Protein AF-A0A101CN09-F1 (afdb_monomer_lite)

Radius of gyration: 20.61 Å; chains: 1; bounding box: 50×26×58 Å

Sequence (185 aa):
MNIDDIFEFGQYKSLSLKDVYQGTLNINRELLRNFLINCLGDKNVPKPHIFDFLEIQIGFEEINIDPNIFNEEKLESMQNTILIGNVAGDLQNYFNYFFSPNWRGITQSFERFNRSNLSTVIGGDPEYLIWCSKEIQEFTLNSQTKDELEKLQVHRLKGISVEQREGYQNSYVYKPIIRTEYFQF

Secondary structure (DSSP, 8-state):
--TTPBP-SGGGTTSBHHHHHH--SS--HHHHHHHHHHHHH-SSSPPPGGGGGEEEEE-SSEEEEEEPBS-TTS-S-TTTB------HHHHHHHHHHTT-TTSTT----HHHHHHTTT---SS--HHHHHHHHHH-TT----HHHHHHHHTSPEEEEEEEEEEEPTT-SSEEEEEEEEEEE----

Structure (mmCIF, N/CA/C/O backbone):
data_AF-A0A101CN09-F1
#
_entry.id   AF-A0A101CN09-F1
#
loop_
_atom_site.group_PDB
_atom_site.id
_atom_site.type_symbol
_atom_site.label_atom_id
_atom_site.label_alt_id
_atom_site.label_comp_id
_atom_site.label_asym_id
_atom_site.label_entity_id
_atom_site.label_seq_id
_atom_site.pdbx_PDB_ins_code
_atom_site.Cartn_x
_atom_site.Cartn_y
_atom_site.Cartn_z
_atom_site.occupancy
_atom_site.B_iso_or_equiv
_atom_site.auth_seq_id
_atom_site.auth_comp_id
_atom_site.auth_asym_id
_atom_site.auth_atom_id
_atom_site.pdbx_PDB_model_num
ATOM 1 N N . MET A 1 1 ? -14.991 -2.506 25.196 1.00 89.25 1 MET A N 1
ATOM 2 C CA . MET A 1 1 ? -13.552 -2.458 24.903 1.00 89.25 1 MET A CA 1
ATOM 3 C C . MET A 1 1 ? -13.027 -1.063 25.139 1.00 89.25 1 MET A C 1
ATOM 5 O O . MET A 1 1 ? -13.712 -0.105 24.793 1.00 89.25 1 MET A O 1
ATOM 9 N N . ASN A 1 2 ? -11.844 -0.992 25.735 1.00 92.56 2 ASN A N 1
ATOM 10 C CA . ASN A 1 2 ? -11.001 0.186 25.850 1.00 92.56 2 ASN A CA 1
ATOM 11 C C . ASN A 1 2 ? -10.057 0.284 24.643 1.00 92.56 2 ASN A C 1
ATOM 13 O O . ASN A 1 2 ? -9.905 -0.665 23.875 1.00 92.56 2 ASN A O 1
ATOM 17 N N . ILE A 1 3 ? -9.408 1.436 24.491 1.00 92.75 3 ILE A N 1
ATOM 18 C CA . ILE A 1 3 ? -8.548 1.755 23.346 1.00 92.75 3 ILE A CA 1
ATOM 19 C C . ILE A 1 3 ? -7.356 0.797 23.166 1.00 92.75 3 ILE A C 1
ATOM 21 O O . ILE A 1 3 ? -7.00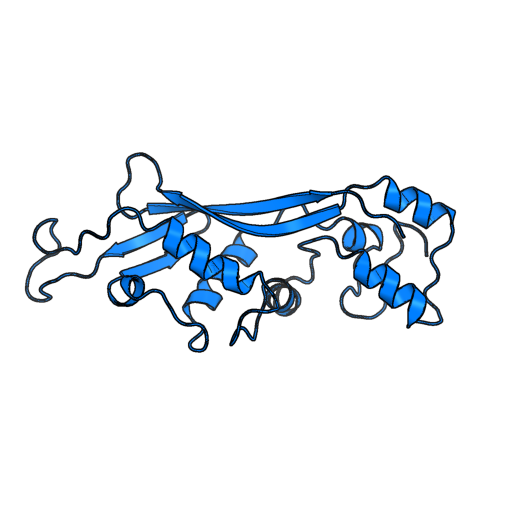0 0.474 22.034 1.00 92.75 3 ILE A O 1
ATOM 25 N N . ASP A 1 4 ? -6.783 0.300 24.263 1.00 94.75 4 ASP A N 1
ATOM 26 C CA . ASP A 1 4 ? -5.629 -0.609 24.245 1.00 94.75 4 ASP A CA 1
ATOM 27 C C . ASP A 1 4 ? -6.032 -2.096 24.312 1.00 94.75 4 ASP A C 1
ATOM 29 O O . ASP A 1 4 ? -5.165 -2.972 24.315 1.00 94.75 4 ASP A O 1
ATOM 33 N N . ASP A 1 5 ? -7.335 -2.405 24.356 1.00 94.62 5 ASP A N 1
ATOM 34 C CA . ASP A 1 5 ? -7.803 -3.792 24.389 1.00 94.62 5 ASP A CA 1
ATOM 35 C C . ASP A 1 5 ? -7.446 -4.508 23.078 1.00 94.62 5 ASP A C 1
ATOM 37 O O . ASP A 1 5 ? -7.557 -3.949 21.983 1.00 94.62 5 ASP A O 1
ATOM 41 N N . ILE A 1 6 ? -7.051 -5.775 23.195 1.00 93.44 6 ILE A N 1
ATOM 42 C CA . ILE A 1 6 ? -6.625 -6.613 22.072 1.00 93.44 6 ILE A CA 1
ATOM 43 C C . ILE A 1 6 ? -7.816 -7.394 21.513 1.00 93.44 6 ILE A C 1
ATOM 45 O O . ILE A 1 6 ? -8.602 -7.980 22.255 1.00 93.44 6 ILE A O 1
ATOM 49 N N . PHE A 1 7 ? -7.927 -7.451 20.188 1.00 90.44 7 PHE A N 1
ATOM 50 C CA . PHE A 1 7 ? -8.899 -8.303 19.512 1.00 90.44 7 PHE A CA 1
ATOM 51 C C . PHE A 1 7 ? -8.573 -9.788 19.696 1.00 90.44 7 PHE A C 1
ATOM 53 O O . PHE A 1 7 ? -7.501 -10.259 19.319 1.00 90.44 7 PHE A O 1
ATOM 60 N N . GLU A 1 8 ? -9.542 -10.565 20.175 1.00 91.00 8 GLU A N 1
ATOM 61 C CA . GLU A 1 8 ? -9.417 -12.027 20.291 1.00 91.00 8 GLU A CA 1
ATOM 62 C C . GLU A 1 8 ? -10.005 -12.783 19.085 1.00 91.00 8 GLU A C 1
ATOM 64 O O . GLU A 1 8 ? -9.828 -13.999 18.946 1.00 91.00 8 GLU A O 1
ATOM 69 N N . PHE A 1 9 ? -10.661 -12.061 18.173 1.00 88.75 9 PHE A N 1
ATOM 70 C CA . PHE A 1 9 ? -11.423 -12.609 17.053 1.00 88.75 9 PHE A CA 1
ATOM 71 C C . PHE A 1 9 ? -11.182 -11.851 15.741 1.00 88.75 9 PHE A C 1
ATOM 73 O O . PHE A 1 9 ? -10.588 -10.772 15.700 1.00 88.75 9 PHE A O 1
ATOM 80 N N . GLY A 1 10 ? -11.715 -12.418 14.656 1.00 86.12 10 GLY A N 1
ATOM 81 C CA . GLY A 1 10 ? -11.780 -11.769 13.352 1.00 86.12 10 GLY A CA 1
ATOM 82 C C . GLY A 1 10 ? -10.420 -11.562 12.687 1.00 86.12 10 GLY A C 1
ATOM 83 O O . GLY A 1 10 ? -9.425 -12.204 13.021 1.00 86.12 10 GLY A O 1
ATOM 84 N N . GLN A 1 11 ? -10.395 -10.674 11.693 1.00 81.62 11 GLN A N 1
ATOM 85 C CA . GLN A 1 11 ? -9.227 -10.470 10.827 1.00 81.62 11 GLN A CA 1
ATOM 86 C C . GLN A 1 11 ? -8.070 -9.717 11.497 1.00 81.62 11 GLN A C 1
ATOM 88 O O . GLN A 1 11 ? -6.961 -9.737 10.971 1.00 81.62 11 GLN A O 1
ATOM 93 N N . TYR A 1 12 ? -8.326 -9.072 12.636 1.00 87.62 12 TYR A N 1
ATOM 94 C CA . TYR A 1 12 ? -7.343 -8.293 13.389 1.00 87.62 12 TYR A CA 1
ATOM 95 C C . TYR A 1 12 ? -6.998 -8.917 14.743 1.00 87.62 12 TYR A C 1
ATOM 97 O O . TYR A 1 12 ? -6.589 -8.219 15.666 1.00 87.62 12 TYR A O 1
ATOM 105 N N . LYS A 1 13 ? -7.160 -10.238 14.879 1.00 87.38 13 LYS A N 1
ATOM 106 C CA . LYS A 1 13 ? -6.785 -10.957 16.097 1.00 87.38 13 LYS A CA 1
ATOM 107 C C . LYS A 1 13 ? -5.342 -10.629 16.511 1.00 87.38 13 LYS A C 1
ATOM 109 O O . LYS A 1 13 ? -4.447 -10.608 15.668 1.00 87.38 13 LYS A O 1
ATOM 114 N N . SER A 1 14 ? -5.136 -10.429 17.811 1.00 89.12 14 SER A N 1
ATOM 115 C CA . SER A 1 14 ? -3.868 -10.048 18.449 1.00 89.12 14 SER A CA 1
ATOM 116 C C . SER A 1 14 ? -3.408 -8.604 18.214 1.00 89.12 14 SER A C 1
ATOM 118 O O . SER A 1 14 ? -2.298 -8.260 18.613 1.00 89.12 14 SER A O 1
ATOM 120 N N . LEU A 1 15 ? -4.239 -7.752 17.610 1.00 89.75 15 LEU A N 1
ATOM 121 C CA . LEU A 1 15 ? -3.975 -6.319 17.466 1.00 89.75 15 LEU A CA 1
ATOM 122 C C . LEU A 1 15 ? -4.824 -5.520 18.450 1.00 89.75 15 LEU A C 1
ATOM 124 O O . LEU A 1 15 ? -5.944 -5.926 18.773 1.00 89.75 15 LEU A O 1
ATOM 128 N N . SER A 1 16 ? -4.300 -4.388 18.921 1.00 93.12 16 SER A N 1
ATOM 129 C CA . SER A 1 16 ? -5.080 -3.494 19.773 1.00 93.12 16 SER A CA 1
ATOM 130 C C . SER A 1 16 ? -6.145 -2.760 18.962 1.00 93.12 16 SER A C 1
ATOM 132 O O . SER A 1 16 ? -6.013 -2.544 17.753 1.00 93.12 16 SER A O 1
ATOM 134 N N . LEU A 1 17 ? -7.203 -2.333 19.641 1.00 93.44 17 LEU A N 1
ATOM 135 C CA . LEU A 1 17 ? -8.242 -1.505 19.051 1.00 93.44 17 LEU A CA 1
ATOM 136 C C . LEU A 1 17 ? -7.676 -0.217 18.439 1.00 93.44 17 LEU A C 1
ATOM 138 O O . LEU A 1 17 ? -8.075 0.177 17.341 1.00 93.44 17 LEU A O 1
ATOM 142 N N . LYS A 1 18 ? -6.699 0.391 19.112 1.00 94.75 18 LYS A N 1
ATOM 143 C CA . LYS A 1 18 ? -5.953 1.545 18.620 1.00 94.75 18 LYS A CA 1
ATOM 144 C C . LYS A 1 18 ? -5.204 1.252 17.323 1.00 94.75 18 LYS A C 1
ATOM 146 O O . LYS A 1 18 ? -5.288 2.054 16.397 1.00 94.75 18 LYS A O 1
ATOM 151 N N . ASP A 1 19 ? -4.508 0.119 17.236 1.00 92.44 19 ASP A N 1
ATOM 152 C CA . ASP A 1 19 ? -3.758 -0.256 16.030 1.00 92.44 19 ASP A CA 1
ATOM 153 C C . ASP A 1 19 ? -4.692 -0.453 14.839 1.00 92.44 19 ASP A C 1
ATOM 155 O O . ASP A 1 19 ? -4.400 0.008 13.736 1.00 92.44 19 ASP A O 1
ATOM 159 N N . VAL A 1 20 ? -5.840 -1.100 15.067 1.00 91.88 20 VAL A N 1
ATOM 160 C CA . VAL A 1 20 ? -6.875 -1.286 14.041 1.00 91.88 20 VAL A CA 1
ATOM 161 C C . VAL A 1 20 ? -7.448 0.053 13.597 1.00 91.88 20 VAL A C 1
ATOM 163 O O . VAL A 1 20 ? -7.608 0.271 12.401 1.00 91.88 20 VAL A O 1
ATOM 166 N N . TYR A 1 21 ? -7.712 0.968 14.529 1.00 94.12 21 TYR A N 1
ATOM 167 C CA . TYR A 1 21 ? -8.256 2.285 14.209 1.00 94.12 21 TYR A CA 1
ATOM 168 C C . TYR A 1 21 ? -7.260 3.174 13.452 1.00 94.12 21 TYR A C 1
ATOM 170 O O . TYR A 1 21 ? -7.596 3.725 12.406 1.00 94.12 21 TYR A O 1
ATOM 178 N N . GLN A 1 22 ? -6.036 3.328 13.966 1.00 93.44 22 GLN A N 1
ATOM 179 C CA . GLN A 1 22 ? -5.057 4.268 13.418 1.00 93.44 22 GLN A CA 1
ATOM 180 C C . GLN A 1 22 ? -4.339 3.717 12.186 1.00 93.44 22 GLN A C 1
ATOM 182 O O . GLN A 1 22 ? -4.047 4.471 11.259 1.00 93.44 22 GLN A O 1
ATOM 187 N N . GLY A 1 23 ? -4.039 2.417 12.168 1.00 90.44 23 GLY A N 1
ATOM 188 C CA . GLY A 1 23 ? -3.053 1.841 11.260 1.00 90.44 23 GLY A CA 1
ATOM 189 C C . GLY A 1 23 ? -1.634 2.357 11.512 1.00 90.44 23 GLY A C 1
ATOM 190 O O . GLY A 1 23 ? -1.381 3.161 12.409 1.00 90.44 23 GLY A O 1
ATOM 191 N N . THR A 1 24 ? -0.681 1.888 10.707 1.00 86.88 24 THR A N 1
ATOM 192 C CA . THR A 1 24 ? 0.729 2.283 10.822 1.00 86.88 24 THR A CA 1
ATOM 193 C C . THR A 1 24 ? 1.147 3.300 9.762 1.00 86.88 24 THR A C 1
ATOM 195 O O . THR A 1 24 ? 0.799 3.187 8.588 1.00 86.88 24 THR A O 1
ATOM 198 N N . LEU A 1 25 ? 1.975 4.267 10.164 1.00 85.88 25 LEU A N 1
ATOM 199 C CA . LEU A 1 25 ? 2.725 5.125 9.237 1.00 85.88 25 LEU A CA 1
ATOM 200 C C . LEU A 1 25 ? 3.942 4.403 8.637 1.00 85.88 25 LEU A C 1
ATOM 202 O O . LEU A 1 25 ? 4.424 4.752 7.561 1.00 85.88 25 LEU A O 1
ATOM 206 N N . ASN A 1 26 ? 4.449 3.389 9.337 1.00 84.94 26 ASN A N 1
ATOM 207 C CA . ASN A 1 26 ? 5.688 2.705 8.996 1.00 84.94 26 ASN A CA 1
ATOM 208 C C . ASN A 1 26 ? 5.370 1.390 8.291 1.00 84.94 26 ASN A C 1
ATOM 210 O O . ASN A 1 26 ? 5.409 0.317 8.896 1.00 84.94 26 ASN A O 1
ATOM 214 N N . ILE A 1 27 ? 5.034 1.476 7.002 1.00 86.31 27 ILE A N 1
ATOM 215 C CA . ILE A 1 27 ? 4.824 0.278 6.186 1.00 86.31 27 ILE A CA 1
ATOM 216 C C . ILE A 1 27 ? 6.141 -0.494 6.098 1.00 86.31 27 ILE A C 1
ATOM 218 O O . ILE A 1 27 ? 7.167 0.057 5.689 1.00 86.31 27 ILE A O 1
ATOM 222 N N . ASN A 1 28 ? 6.107 -1.778 6.461 1.00 87.69 28 ASN A N 1
ATOM 223 C CA . ASN A 1 28 ? 7.260 -2.657 6.326 1.00 87.69 28 ASN A CA 1
ATOM 224 C C . ASN A 1 28 ? 7.707 -2.686 4.851 1.00 87.69 28 ASN A C 1
ATOM 226 O O . ASN A 1 28 ? 6.950 -3.065 3.955 1.00 87.69 28 ASN A O 1
ATOM 230 N N . ARG A 1 29 ? 8.948 -2.258 4.606 1.00 89.12 29 ARG A N 1
ATOM 231 C CA . ARG A 1 29 ? 9.506 -2.116 3.257 1.00 89.12 29 ARG A CA 1
ATOM 232 C C . ARG A 1 29 ? 9.692 -3.445 2.543 1.00 89.12 29 ARG A C 1
ATOM 234 O O . ARG A 1 29 ? 9.419 -3.520 1.349 1.00 89.12 29 ARG A O 1
ATOM 241 N N . GLU A 1 30 ? 10.083 -4.484 3.269 1.00 91.25 30 GLU A N 1
ATOM 242 C CA . GLU A 1 30 ? 10.194 -5.835 2.726 1.00 91.25 30 GLU A CA 1
ATOM 243 C C . GLU A 1 30 ? 8.825 -6.363 2.291 1.00 91.25 30 GLU A C 1
ATOM 245 O O . GLU A 1 30 ? 8.683 -6.899 1.194 1.00 91.25 30 GLU A O 1
ATOM 250 N N . LEU A 1 31 ? 7.790 -6.125 3.101 1.00 90.31 31 LEU A N 1
ATOM 251 C CA . LEU A 1 31 ? 6.425 -6.500 2.755 1.00 90.31 31 LEU A CA 1
ATOM 252 C C . LEU A 1 31 ? 5.935 -5.772 1.498 1.00 90.31 31 LEU A C 1
ATOM 254 O O . LEU A 1 31 ? 5.371 -6.408 0.608 1.00 90.31 31 LEU A O 1
ATOM 258 N N . LEU A 1 32 ? 6.163 -4.457 1.409 1.00 92.00 32 LEU A N 1
ATOM 259 C CA . LEU A 1 32 ? 5.798 -3.677 0.227 1.00 92.00 32 LEU A CA 1
ATOM 260 C C . LEU A 1 32 ? 6.553 -4.174 -1.012 1.00 92.00 32 LEU A C 1
ATOM 262 O O . LEU A 1 32 ? 5.931 -4.411 -2.040 1.00 92.00 32 LEU A O 1
ATOM 266 N N . ARG A 1 33 ? 7.867 -4.402 -0.909 1.00 94.56 33 ARG A N 1
ATOM 267 C CA . ARG A 1 33 ? 8.679 -4.982 -1.989 1.00 94.56 33 ARG A CA 1
ATOM 268 C C . ARG A 1 33 ? 8.101 -6.314 -2.469 1.00 94.56 33 ARG A C 1
ATOM 270 O O . ARG A 1 33 ? 7.858 -6.485 -3.661 1.00 94.56 33 ARG A O 1
ATOM 277 N N . ASN A 1 34 ? 7.868 -7.247 -1.548 1.00 93.62 34 ASN A N 1
ATOM 278 C CA . ASN A 1 34 ? 7.372 -8.582 -1.878 1.00 93.62 34 ASN A CA 1
ATOM 279 C C . ASN A 1 34 ? 5.978 -8.520 -2.515 1.00 93.62 34 ASN A C 1
ATOM 281 O O . ASN A 1 34 ? 5.681 -9.290 -3.427 1.00 93.62 34 ASN A O 1
ATOM 285 N N . PHE A 1 35 ? 5.148 -7.564 -2.096 1.00 92.94 35 PHE A N 1
ATOM 286 C CA . PHE A 1 35 ? 3.863 -7.317 -2.732 1.00 92.94 35 PHE A CA 1
ATOM 287 C C . PHE A 1 35 ? 3.994 -6.816 -4.173 1.00 92.94 35 PHE A C 1
ATOM 289 O O . PHE A 1 35 ? 3.307 -7.333 -5.049 1.00 92.94 35 PHE A O 1
ATOM 296 N N . LEU A 1 36 ? 4.879 -5.855 -4.453 1.00 94.94 36 LEU A N 1
ATOM 297 C CA . LEU A 1 36 ? 5.085 -5.367 -5.823 1.00 94.94 36 LEU A CA 1
ATOM 298 C C . LEU A 1 36 ? 5.623 -6.475 -6.742 1.00 94.94 36 LEU A C 1
ATOM 300 O O . LEU A 1 36 ? 5.160 -6.609 -7.873 1.00 94.94 36 LEU A O 1
ATOM 304 N N . ILE A 1 37 ? 6.527 -7.326 -6.242 1.00 94.69 37 ILE A N 1
ATOM 305 C CA . ILE A 1 37 ? 6.994 -8.523 -6.964 1.00 94.69 37 ILE A CA 1
ATOM 306 C C . ILE A 1 37 ? 5.815 -9.451 -7.281 1.00 94.69 37 ILE A C 1
ATOM 308 O O . ILE A 1 37 ? 5.667 -9.909 -8.414 1.00 94.69 37 ILE A O 1
ATOM 312 N N . ASN A 1 38 ? 4.936 -9.687 -6.306 1.00 92.44 38 ASN A N 1
ATOM 313 C CA . ASN A 1 38 ? 3.733 -10.488 -6.505 1.00 92.44 38 ASN A CA 1
ATOM 314 C C . ASN A 1 38 ? 2.787 -9.875 -7.556 1.00 92.44 38 ASN A C 1
ATOM 316 O O . ASN A 1 38 ? 2.264 -10.600 -8.398 1.00 92.44 38 ASN A O 1
ATOM 320 N N . CYS A 1 39 ? 2.633 -8.546 -7.577 1.00 92.25 39 CYS A N 1
ATOM 321 C CA . CYS A 1 39 ? 1.842 -7.842 -8.593 1.00 92.25 39 CYS A CA 1
ATOM 322 C C . CYS A 1 39 ? 2.385 -8.069 -10.012 1.00 92.25 39 CYS A C 1
ATOM 324 O O . CYS A 1 39 ? 1.610 -8.210 -10.952 1.00 92.25 39 CYS A O 1
ATOM 326 N N . LEU A 1 40 ? 3.709 -8.126 -10.196 1.00 91.50 40 LEU A N 1
ATOM 327 C CA . LEU A 1 40 ? 4.313 -8.439 -11.499 1.00 91.50 40 LEU A CA 1
ATOM 328 C C . LEU A 1 40 ? 4.083 -9.899 -11.921 1.00 91.50 40 LEU A C 1
ATOM 330 O O . LEU A 1 40 ? 4.080 -10.196 -13.118 1.00 91.50 40 LEU A O 1
ATOM 334 N N . GLY A 1 41 ? 3.888 -10.806 -10.962 1.00 88.94 41 GLY A N 1
ATOM 335 C CA . GLY A 1 41 ? 3.589 -12.218 -11.204 1.00 88.94 41 GLY A CA 1
ATOM 336 C C . GLY A 1 41 ? 2.120 -12.517 -11.525 1.00 88.94 41 GLY A C 1
ATOM 337 O O . GLY A 1 41 ? 1.831 -13.591 -12.059 1.00 88.94 41 GLY A O 1
ATOM 338 N N . ASP A 1 42 ? 1.193 -11.598 -11.230 1.00 87.25 42 ASP A N 1
ATOM 339 C CA . ASP A 1 42 ? -0.236 -11.809 -11.475 1.00 87.25 42 ASP A CA 1
ATOM 340 C C . ASP A 1 42 ? -0.553 -11.741 -12.978 1.00 87.25 42 ASP A C 1
ATOM 342 O O . ASP A 1 42 ? -0.357 -10.723 -13.642 1.00 87.25 42 ASP A O 1
ATOM 346 N N . LYS A 1 43 ? -1.052 -12.853 -13.527 1.00 86.00 43 LYS A N 1
ATOM 347 C CA . LYS A 1 43 ? -1.422 -12.982 -14.946 1.00 86.00 43 LYS A CA 1
ATOM 348 C C . LYS A 1 43 ? -2.835 -12.476 -15.248 1.00 86.00 43 LYS A C 1
ATOM 350 O O . LYS A 1 43 ? -3.194 -12.369 -16.417 1.00 86.00 43 LYS A O 1
ATOM 355 N N . ASN A 1 44 ? -3.647 -12.210 -14.224 1.00 84.06 44 ASN A N 1
ATOM 356 C CA . ASN A 1 44 ? -5.042 -11.791 -14.388 1.00 84.06 44 ASN A CA 1
ATOM 357 C C . ASN A 1 44 ? -5.186 -10.281 -14.583 1.00 84.06 44 ASN A C 1
ATOM 359 O O . ASN A 1 44 ? -6.234 -9.818 -15.034 1.00 84.06 44 ASN A O 1
ATOM 363 N N . VAL A 1 45 ? -4.154 -9.514 -14.228 1.00 84.44 45 VAL A N 1
ATOM 364 C CA . VAL A 1 45 ? -4.151 -8.057 -14.330 1.00 84.44 45 VAL A CA 1
ATOM 365 C C . VAL A 1 45 ? -3.405 -7.661 -15.600 1.00 84.44 45 VAL A C 1
ATOM 367 O O . VAL A 1 45 ? -2.226 -7.990 -15.734 1.00 84.44 45 VAL A O 1
ATOM 370 N N . PRO A 1 46 ? -4.061 -6.972 -16.552 1.00 85.56 46 PRO A N 1
ATOM 371 C CA . PRO A 1 46 ? -3.401 -6.525 -17.769 1.00 85.56 46 PRO A CA 1
ATOM 372 C C . PRO A 1 46 ? -2.205 -5.629 -17.446 1.00 85.56 46 PRO A C 1
ATOM 374 O O . PRO A 1 46 ? -2.341 -4.621 -16.748 1.00 85.56 46 PRO A O 1
ATOM 377 N N . LYS A 1 47 ? -1.039 -5.996 -17.976 1.00 88.19 47 LYS A N 1
ATOM 378 C CA . LYS A 1 47 ? 0.165 -5.169 -17.910 1.00 88.19 47 LYS A CA 1
ATOM 379 C C . LYS A 1 47 ? 0.123 -4.110 -19.016 1.00 88.19 47 LYS A C 1
ATOM 381 O O . LYS A 1 47 ? -0.410 -4.389 -20.093 1.00 88.19 47 LYS A O 1
ATOM 386 N N . PRO A 1 48 ? 0.671 -2.905 -18.788 1.00 86.69 48 PRO A N 1
ATOM 387 C CA . PRO A 1 48 ? 0.893 -1.950 -19.866 1.00 86.69 48 PRO A CA 1
ATOM 388 C C . PRO A 1 48 ? 1.766 -2.590 -20.953 1.00 86.69 48 PRO A C 1
ATOM 390 O O . PRO A 1 48 ? 2.752 -3.240 -20.620 1.00 86.69 48 PRO A O 1
ATOM 393 N N . HIS A 1 49 ? 1.456 -2.368 -22.236 1.00 83.75 49 HIS A N 1
ATOM 394 C CA . HIS A 1 49 ? 2.219 -2.939 -23.364 1.00 83.75 49 HIS A CA 1
ATOM 395 C C . HIS A 1 49 ? 3.723 -2.662 -23.296 1.00 83.75 49 HIS A C 1
ATOM 397 O O . HIS A 1 49 ? 4.530 -3.439 -23.791 1.00 83.75 49 HIS A O 1
ATOM 403 N N . ILE A 1 50 ? 4.111 -1.551 -22.669 1.00 81.88 50 ILE A N 1
ATOM 404 C CA . ILE A 1 50 ? 5.515 -1.202 -22.488 1.00 81.88 50 ILE A CA 1
ATOM 405 C C . ILE A 1 50 ? 6.262 -2.255 -21.661 1.00 81.88 50 ILE A C 1
ATOM 407 O O . ILE A 1 50 ? 7.426 -2.482 -21.939 1.00 81.88 50 ILE A O 1
ATOM 411 N N . PHE A 1 51 ? 5.602 -2.959 -20.729 1.00 86.56 51 PHE A N 1
ATOM 412 C CA . PHE A 1 51 ? 6.220 -3.988 -19.879 1.00 86.56 51 PHE A CA 1
ATOM 413 C C . PHE A 1 51 ? 6.623 -5.244 -20.654 1.00 86.56 51 PHE A C 1
ATOM 415 O O . PHE A 1 51 ? 7.481 -5.980 -20.176 1.00 86.56 51 PHE A O 1
ATOM 422 N N . ASP A 1 52 ? 6.049 -5.491 -21.835 1.00 80.88 52 ASP A N 1
ATOM 423 C CA . ASP A 1 52 ? 6.404 -6.654 -22.662 1.00 80.88 52 ASP A CA 1
ATOM 424 C C . ASP A 1 52 ? 7.864 -6.585 -23.152 1.00 80.88 52 ASP A C 1
ATOM 426 O O . ASP A 1 52 ? 8.448 -7.596 -23.543 1.00 80.88 52 ASP A O 1
ATOM 430 N N . PHE A 1 53 ? 8.467 -5.394 -23.103 1.00 75.75 53 PHE A N 1
ATOM 431 C CA . PHE A 1 53 ? 9.825 -5.121 -23.566 1.00 75.75 53 PHE A CA 1
ATOM 432 C C . PHE A 1 53 ? 10.820 -4.863 -22.428 1.00 75.75 53 PHE A C 1
ATOM 434 O O . PHE A 1 53 ? 11.920 -4.378 -22.697 1.00 75.75 53 PHE A O 1
ATOM 441 N N . LEU A 1 54 ? 10.433 -5.129 -21.177 1.00 84.69 54 LEU A N 1
ATOM 442 C CA . LEU A 1 54 ? 11.178 -4.721 -19.987 1.00 84.69 54 LEU A CA 1
ATOM 443 C C . LEU A 1 54 ? 11.398 -5.886 -19.037 1.00 84.69 54 LEU A C 1
ATOM 445 O O . LEU A 1 54 ? 10.454 -6.599 -18.689 1.00 84.69 54 LEU A O 1
ATOM 449 N N . GLU A 1 55 ? 12.605 -5.982 -18.494 1.00 87.81 55 GLU A N 1
ATOM 450 C CA . GLU A 1 55 ? 12.819 -6.709 -17.253 1.00 87.81 55 GLU A CA 1
ATOM 451 C C . GLU A 1 55 ? 12.701 -5.732 -16.077 1.00 87.81 55 GLU A C 1
ATOM 453 O O . GLU A 1 55 ? 13.461 -4.772 -15.958 1.00 87.81 55 GLU A O 1
ATOM 458 N N . ILE A 1 56 ? 11.712 -5.944 -15.205 1.00 92.25 56 ILE A N 1
ATOM 459 C CA . ILE A 1 56 ? 11.464 -5.075 -14.047 1.00 92.25 56 ILE A CA 1
ATOM 460 C C . ILE A 1 56 ? 11.987 -5.761 -12.787 1.00 92.25 56 ILE A C 1
ATOM 462 O O . ILE A 1 56 ? 11.446 -6.778 -12.349 1.00 92.25 56 ILE A O 1
ATOM 466 N N . GLN A 1 57 ? 12.994 -5.160 -12.160 1.00 93.88 57 GLN A N 1
ATOM 467 C CA . GLN A 1 57 ? 13.601 -5.640 -10.925 1.00 93.88 57 GLN A CA 1
ATOM 468 C C . GLN A 1 57 ? 13.209 -4.733 -9.752 1.00 93.88 57 GLN A C 1
ATOM 470 O O . GLN A 1 57 ? 13.506 -3.539 -9.736 1.00 93.88 57 GLN A O 1
ATOM 475 N N . ILE A 1 58 ? 12.543 -5.305 -8.742 1.00 95.81 58 ILE A N 1
ATOM 476 C CA . ILE A 1 58 ? 12.108 -4.572 -7.543 1.00 95.81 58 ILE A CA 1
ATOM 477 C C . ILE A 1 58 ? 13.133 -4.759 -6.413 1.00 95.81 58 ILE A C 1
ATOM 479 O O . ILE A 1 58 ? 13.208 -5.808 -5.755 1.00 95.81 58 ILE A O 1
ATOM 483 N N . GLY A 1 59 ? 13.925 -3.714 -6.189 1.00 94.19 59 GLY A N 1
ATOM 484 C CA . GLY A 1 59 ? 14.822 -3.563 -5.049 1.00 94.19 59 GLY A CA 1
ATOM 485 C C . GLY A 1 59 ? 14.078 -3.186 -3.765 1.00 94.19 59 GLY A C 1
ATOM 486 O O . GLY A 1 59 ? 12.856 -3.247 -3.689 1.00 94.19 59 GLY A O 1
ATOM 487 N N . PHE A 1 60 ? 14.820 -2.824 -2.716 1.00 91.75 60 PHE A N 1
ATOM 488 C CA . PHE A 1 60 ? 14.230 -2.449 -1.421 1.00 91.75 60 PHE A CA 1
ATOM 489 C C . PHE A 1 60 ? 13.647 -1.026 -1.413 1.00 91.75 60 PHE A C 1
ATOM 491 O O . PHE A 1 60 ? 12.640 -0.762 -0.755 1.00 91.75 60 PHE A O 1
ATOM 498 N N . GLU A 1 61 ? 14.277 -0.116 -2.157 1.00 89.44 61 GLU A N 1
ATOM 499 C CA . GLU A 1 61 ? 13.882 1.298 -2.257 1.00 89.44 61 GLU A CA 1
ATOM 500 C C . GLU A 1 61 ? 13.633 1.752 -3.699 1.00 89.44 61 GLU A C 1
ATOM 502 O O . GLU A 1 61 ? 13.166 2.868 -3.938 1.00 89.44 61 GLU A O 1
ATOM 507 N N . GLU A 1 62 ? 13.954 0.892 -4.661 1.00 94.62 62 GLU A N 1
ATOM 508 C CA . GLU A 1 62 ? 14.009 1.241 -6.071 1.00 94.62 62 GLU A CA 1
ATOM 509 C C . GLU A 1 62 ? 13.424 0.153 -6.965 1.00 94.62 62 GLU A C 1
ATOM 511 O O . GLU A 1 62 ? 13.393 -1.027 -6.616 1.00 94.62 62 GLU A O 1
ATOM 516 N N . ILE A 1 63 ? 12.969 0.583 -8.131 1.00 95.12 63 ILE A N 1
ATOM 517 C CA . ILE A 1 63 ? 12.602 -0.251 -9.263 1.00 95.12 63 ILE A CA 1
ATOM 518 C C . ILE A 1 63 ? 13.628 0.050 -10.343 1.00 95.12 63 ILE A C 1
ATOM 520 O O . ILE A 1 63 ? 13.726 1.192 -10.795 1.00 95.12 63 ILE A O 1
ATOM 524 N N . ASN A 1 64 ? 14.382 -0.962 -10.743 1.00 92.19 64 ASN A N 1
ATOM 525 C CA . ASN A 1 64 ? 15.292 -0.867 -11.871 1.00 92.19 64 ASN A CA 1
ATOM 526 C C . ASN A 1 64 ? 14.661 -1.579 -13.056 1.00 92.19 64 ASN A C 1
ATOM 528 O O . ASN A 1 64 ? 14.059 -2.645 -12.908 1.00 92.19 64 ASN A O 1
ATOM 532 N N . ILE A 1 65 ? 14.772 -0.957 -14.218 1.00 89.56 65 ILE A N 1
ATOM 533 C CA . ILE A 1 65 ? 14.309 -1.529 -15.466 1.00 89.56 65 ILE A CA 1
ATOM 534 C C . ILE A 1 65 ? 15.529 -1.842 -16.312 1.00 89.56 65 ILE A C 1
ATOM 536 O O . ILE A 1 65 ? 16.303 -0.938 -16.630 1.00 89.56 65 ILE A O 1
ATOM 540 N N . ASP A 1 66 ? 15.667 -3.105 -16.689 1.00 84.19 66 ASP A N 1
ATOM 541 C CA . ASP A 1 66 ? 16.592 -3.497 -17.736 1.00 84.19 66 ASP A CA 1
ATOM 542 C C . ASP A 1 66 ? 15.844 -3.446 -19.081 1.00 84.19 66 ASP A C 1
ATOM 544 O O . ASP A 1 66 ? 14.871 -4.186 -19.287 1.00 84.19 66 ASP A O 1
ATOM 548 N N . PRO A 1 67 ? 16.170 -2.490 -19.961 1.00 73.88 67 PRO A N 1
ATOM 549 C CA . PRO A 1 67 ? 15.565 -2.416 -21.282 1.00 73.88 67 PRO A CA 1
ATOM 550 C C . PRO A 1 67 ? 15.983 -3.613 -22.142 1.00 73.88 67 PRO A C 1
ATOM 552 O O . PRO A 1 67 ? 17.171 -3.875 -22.318 1.00 73.88 67 PRO A O 1
ATOM 555 N N . ASN A 1 68 ? 15.018 -4.280 -22.783 1.00 72.06 68 ASN A N 1
ATOM 556 C CA . ASN A 1 68 ? 15.351 -5.373 -23.692 1.00 72.06 68 ASN A CA 1
ATOM 557 C C . ASN A 1 68 ? 16.286 -4.913 -24.823 1.00 72.06 68 ASN A C 1
ATOM 559 O O . ASN A 1 68 ? 16.204 -3.794 -25.353 1.00 72.06 68 ASN A O 1
ATOM 563 N N . ILE A 1 69 ? 17.157 -5.836 -25.222 1.00 70.81 69 ILE A N 1
ATOM 564 C CA . ILE A 1 69 ? 18.055 -5.687 -26.360 1.00 70.81 69 ILE A CA 1
ATOM 565 C C . ILE A 1 69 ? 17.238 -5.882 -27.647 1.00 70.81 69 ILE A C 1
ATOM 567 O O . ILE A 1 69 ? 16.499 -6.853 -27.782 1.00 70.81 69 ILE A O 1
ATOM 571 N N . PHE A 1 70 ? 17.365 -4.967 -28.613 1.00 68.69 70 PHE A N 1
ATOM 572 C CA . PHE A 1 70 ? 16.651 -5.057 -29.894 1.00 68.69 70 PHE A CA 1
ATOM 573 C C . PHE A 1 70 ? 17.152 -6.220 -30.762 1.00 68.69 70 PHE A C 1
ATOM 575 O O . PHE A 1 70 ? 16.377 -6.850 -31.479 1.00 68.69 70 PHE A O 1
ATOM 582 N N . ASN A 1 71 ? 18.462 -6.476 -30.731 1.00 77.50 71 ASN A N 1
ATOM 583 C CA . ASN A 1 71 ? 19.099 -7.580 -31.437 1.00 77.50 71 ASN A CA 1
ATOM 584 C C . ASN A 1 71 ? 19.950 -8.402 -30.461 1.00 77.50 71 ASN A C 1
ATOM 586 O O . ASN A 1 71 ? 21.015 -7.945 -30.040 1.00 77.50 71 ASN A O 1
ATOM 590 N N . GLU A 1 72 ? 19.482 -9.613 -30.158 1.00 77.75 72 GLU A N 1
ATOM 591 C CA . GLU A 1 72 ? 20.103 -10.566 -29.226 1.00 77.75 72 GLU A CA 1
ATOM 592 C C . GLU A 1 72 ? 21.509 -11.030 -29.654 1.00 77.75 72 GLU A C 1
ATOM 594 O O . GLU A 1 72 ? 22.295 -11.471 -28.821 1.00 77.75 72 GLU A O 1
ATOM 599 N N . GLU A 1 73 ? 21.869 -10.905 -30.936 1.00 83.31 73 GLU A N 1
ATOM 600 C CA . GLU A 1 73 ? 23.199 -11.269 -31.450 1.00 83.31 73 GLU A CA 1
ATOM 601 C C . GLU A 1 73 ? 24.249 -10.167 -31.233 1.00 83.31 73 GLU A C 1
ATOM 603 O O . GLU A 1 73 ? 25.444 -10.371 -31.464 1.00 83.31 73 GLU A O 1
ATOM 608 N N . LYS A 1 74 ? 23.820 -8.969 -30.822 1.00 77.50 74 LYS A N 1
ATOM 609 C CA . LYS A 1 74 ? 24.691 -7.818 -30.580 1.00 77.50 74 LYS A CA 1
ATOM 610 C C . LYS A 1 74 ? 24.833 -7.567 -29.080 1.00 77.50 74 LYS A C 1
ATOM 612 O O . LYS A 1 74 ? 23.877 -7.683 -28.323 1.00 77.50 74 LYS A O 1
ATOM 617 N N . LEU A 1 75 ? 26.033 -7.153 -28.670 1.00 79.31 75 LEU A N 1
ATOM 618 C CA . LEU A 1 75 ? 26.304 -6.761 -27.286 1.00 79.31 75 LEU A CA 1
ATOM 619 C C . LEU A 1 75 ? 25.400 -5.603 -26.843 1.00 79.31 75 LEU A C 1
ATOM 621 O O . LEU A 1 75 ? 24.996 -4.751 -27.647 1.00 79.31 75 LEU A O 1
ATOM 625 N N . GLU A 1 76 ? 25.130 -5.566 -25.542 1.00 74.38 76 GLU A N 1
ATOM 626 C CA . GLU A 1 76 ? 24.411 -4.475 -24.898 1.00 74.38 76 GLU A CA 1
ATOM 627 C C . GLU A 1 76 ? 25.144 -3.146 -25.139 1.00 74.38 76 GLU A C 1
ATOM 629 O O . GLU A 1 76 ? 26.341 -2.996 -24.881 1.00 74.38 76 GLU A O 1
ATOM 634 N N . SER A 1 77 ? 24.433 -2.183 -25.720 1.00 75.94 77 SER A N 1
ATOM 635 C CA . SER A 1 77 ? 24.942 -0.839 -25.984 1.00 75.94 77 SER A CA 1
ATOM 636 C C . SER A 1 77 ? 23.772 0.106 -26.215 1.00 75.94 77 SER A C 1
ATOM 638 O O . SER A 1 77 ? 22.732 -0.317 -26.710 1.00 75.94 77 SER A O 1
ATOM 640 N N . MET A 1 78 ? 23.953 1.409 -25.976 1.00 73.69 78 MET A N 1
ATOM 641 C CA . MET A 1 78 ? 22.892 2.411 -26.200 1.00 73.69 78 MET A CA 1
ATOM 642 C C . MET A 1 78 ? 22.261 2.366 -27.606 1.00 73.69 78 MET A C 1
ATOM 644 O O . MET A 1 78 ? 21.128 2.793 -27.783 1.00 73.69 78 MET A O 1
ATOM 648 N N . GLN A 1 79 ? 22.986 1.871 -28.612 1.00 77.62 79 GLN A N 1
ATOM 649 C CA . GLN A 1 79 ? 22.520 1.757 -30.001 1.00 77.62 79 GLN A CA 1
ATOM 650 C C . GLN A 1 79 ? 21.704 0.482 -30.267 1.00 77.62 79 GLN A C 1
ATOM 652 O O . GLN A 1 79 ? 21.098 0.354 -31.328 1.00 77.62 79 GLN A O 1
ATOM 657 N N . ASN A 1 80 ? 21.728 -0.470 -29.336 1.00 77.75 80 ASN A N 1
ATOM 658 C CA . ASN A 1 80 ? 21.106 -1.785 -29.445 1.00 77.75 80 ASN A CA 1
ATOM 659 C C . ASN A 1 80 ? 20.066 -2.044 -28.338 1.00 77.75 80 ASN A C 1
ATOM 661 O O . ASN A 1 80 ? 19.535 -3.146 -28.233 1.00 77.75 80 ASN A O 1
ATOM 665 N N . THR A 1 81 ? 19.771 -1.029 -27.530 1.00 73.94 81 THR A N 1
ATOM 666 C CA . THR A 1 81 ? 18.896 -1.102 -26.360 1.00 73.94 81 THR A CA 1
ATOM 667 C C . THR A 1 81 ? 17.633 -0.271 -26.589 1.00 73.94 81 THR A C 1
ATOM 669 O O . THR A 1 81 ? 17.693 0.812 -27.176 1.00 73.94 81 THR A O 1
ATOM 672 N N . ILE A 1 82 ? 16.479 -0.756 -26.124 1.00 73.19 82 ILE A N 1
ATOM 673 C CA . ILE A 1 82 ? 15.215 -0.013 -26.220 1.00 73.19 82 ILE A CA 1
ATOM 674 C C . ILE A 1 82 ? 15.234 1.188 -25.261 1.00 73.19 82 ILE A C 1
ATOM 676 O O . ILE A 1 82 ? 15.337 1.042 -24.046 1.00 73.19 82 ILE A O 1
ATOM 680 N N . LEU A 1 83 ? 15.095 2.400 -25.807 1.00 70.94 83 LEU A N 1
ATOM 681 C CA . LEU A 1 83 ? 14.943 3.620 -25.012 1.00 70.94 83 LEU A CA 1
ATOM 682 C C . LEU A 1 83 ? 13.470 3.833 -24.670 1.00 70.94 83 LEU A C 1
ATOM 684 O O . LEU A 1 83 ? 12.666 4.235 -25.507 1.00 70.94 83 LEU A O 1
ATOM 688 N N . ILE A 1 84 ? 13.138 3.562 -23.416 1.00 73.31 84 ILE A N 1
ATOM 689 C CA . ILE A 1 84 ? 11.761 3.494 -22.919 1.00 73.31 84 ILE A CA 1
ATOM 690 C C . ILE A 1 84 ? 11.202 4.863 -22.495 1.00 73.31 84 ILE A C 1
ATOM 692 O O . ILE A 1 84 ? 9.993 5.040 -22.371 1.00 73.31 84 ILE A O 1
ATOM 696 N N . GLY A 1 85 ? 12.081 5.845 -22.272 1.00 79.94 85 GLY A N 1
ATOM 697 C CA . GLY A 1 85 ? 11.710 7.122 -21.666 1.00 79.94 85 GLY A CA 1
ATOM 698 C C . GLY A 1 85 ? 11.361 6.985 -20.178 1.00 79.94 85 GLY A C 1
ATOM 699 O O . GLY A 1 85 ? 11.717 6.006 -19.525 1.00 79.94 85 GLY A O 1
ATOM 700 N N . ASN A 1 86 ? 10.694 7.999 -19.625 1.00 88.81 86 ASN A N 1
ATOM 701 C CA . ASN A 1 86 ? 10.232 7.977 -18.238 1.00 88.81 86 ASN A CA 1
ATOM 702 C C . ASN A 1 86 ? 8.897 7.225 -18.142 1.00 88.81 86 ASN A C 1
ATOM 704 O O . ASN A 1 86 ? 7.862 7.761 -18.535 1.00 88.81 86 ASN A O 1
ATOM 708 N N . VAL A 1 87 ? 8.928 6.019 -17.570 1.00 91.00 87 VAL A N 1
ATOM 709 C CA . VAL A 1 87 ? 7.743 5.157 -17.397 1.00 91.00 87 VAL A CA 1
ATOM 710 C C . VAL A 1 87 ? 7.200 5.161 -15.963 1.00 91.00 87 VAL A C 1
ATOM 712 O O . VAL A 1 87 ? 6.415 4.292 -15.583 1.00 91.00 87 VAL A O 1
ATOM 715 N N . ALA A 1 88 ? 7.596 6.135 -15.135 1.00 93.56 88 ALA A N 1
ATOM 716 C CA . ALA A 1 88 ? 7.178 6.216 -13.733 1.00 93.56 88 ALA A CA 1
ATOM 717 C C . ALA A 1 88 ? 5.648 6.231 -13.580 1.00 93.56 88 ALA A C 1
ATOM 719 O O . ALA A 1 88 ? 5.102 5.560 -12.705 1.00 93.56 88 ALA A O 1
ATOM 720 N N . GLY A 1 89 ? 4.954 6.954 -14.467 1.00 93.62 89 GLY A N 1
ATOM 721 C CA . GLY A 1 89 ? 3.493 7.010 -14.486 1.00 93.62 89 GLY A CA 1
ATOM 722 C C . GLY A 1 89 ? 2.851 5.651 -14.774 1.00 93.62 89 GLY A C 1
ATOM 723 O O . GLY A 1 89 ? 1.892 5.281 -14.098 1.00 93.62 89 GLY A O 1
ATOM 724 N N . ASP A 1 90 ? 3.401 4.882 -15.718 1.00 92.88 90 ASP A N 1
ATOM 725 C CA . ASP A 1 90 ? 2.907 3.544 -16.060 1.00 92.88 90 ASP A CA 1
ATOM 726 C C . ASP A 1 90 ? 3.118 2.555 -14.909 1.00 92.88 90 ASP A C 1
ATOM 728 O O . ASP A 1 90 ? 2.185 1.841 -14.535 1.00 92.88 90 ASP A O 1
ATOM 732 N N . LEU A 1 91 ? 4.308 2.567 -14.292 1.00 94.31 91 LEU A N 1
ATOM 733 C CA . LEU A 1 91 ? 4.609 1.778 -13.092 1.00 94.31 91 LEU A CA 1
ATOM 734 C C . LEU A 1 91 ? 3.637 2.114 -11.956 1.00 94.31 91 LEU A C 1
ATOM 736 O O . LEU A 1 91 ? 3.007 1.222 -11.388 1.00 94.31 91 LEU A O 1
ATOM 740 N N . GLN A 1 92 ? 3.496 3.404 -11.639 1.00 95.44 92 GLN A N 1
ATOM 741 C CA . GLN A 1 92 ? 2.628 3.871 -10.563 1.00 95.44 92 GLN A CA 1
ATOM 742 C C . GLN A 1 92 ? 1.178 3.445 -10.792 1.00 95.44 92 GLN A C 1
ATOM 744 O O . GLN A 1 92 ? 0.543 2.914 -9.881 1.00 95.44 92 GLN A O 1
ATOM 749 N N . ASN A 1 93 ? 0.655 3.666 -11.999 1.00 92.50 93 ASN A N 1
ATOM 750 C CA . ASN A 1 93 ? -0.715 3.307 -12.344 1.00 92.50 93 ASN A CA 1
ATOM 751 C C . ASN A 1 93 ? -0.934 1.799 -12.216 1.00 92.50 93 ASN A C 1
ATOM 753 O O . ASN A 1 93 ? -1.874 1.393 -11.537 1.00 92.50 93 ASN A O 1
ATOM 757 N N . TYR A 1 94 ? -0.041 0.986 -12.788 1.00 92.56 94 TYR A N 1
ATOM 758 C CA . TYR A 1 94 ? -0.139 -0.471 -12.726 1.00 92.56 94 TYR A CA 1
ATOM 759 C C . TYR A 1 94 ? -0.187 -0.987 -11.284 1.00 92.56 94 TYR A C 1
ATOM 761 O O . TYR A 1 94 ? -1.109 -1.715 -10.917 1.00 92.56 94 TYR A O 1
ATOM 769 N N . PHE A 1 95 ? 0.766 -0.583 -10.438 1.00 93.81 95 PHE A N 1
ATOM 770 C CA . PHE A 1 95 ? 0.802 -1.050 -9.051 1.00 93.81 95 PHE A CA 1
ATOM 771 C C . PHE A 1 95 ? -0.383 -0.538 -8.230 1.00 93.81 95 PHE A C 1
ATOM 773 O O . PHE A 1 95 ? -0.925 -1.284 -7.415 1.00 93.81 95 PHE A O 1
ATOM 780 N N . ASN A 1 96 ? -0.837 0.697 -8.465 1.00 93.12 96 ASN A N 1
ATOM 781 C CA . ASN A 1 96 ? -1.961 1.277 -7.729 1.00 93.12 96 ASN A CA 1
ATOM 782 C C . ASN A 1 96 ? -3.301 0.590 -8.002 1.00 93.12 96 ASN A C 1
ATOM 784 O O . ASN A 1 96 ? -4.202 0.686 -7.165 1.00 93.12 96 ASN A O 1
ATOM 788 N N . TYR A 1 97 ? -3.429 -0.176 -9.088 1.00 89.00 97 TYR A N 1
ATOM 789 C CA . TYR A 1 97 ? -4.606 -1.018 -9.301 1.00 89.00 97 TYR A CA 1
ATOM 790 C C . TYR A 1 97 ? -4.778 -2.033 -8.165 1.00 89.00 97 TYR A C 1
ATOM 792 O O . TYR A 1 97 ? -5.891 -2.209 -7.675 1.00 89.00 97 TYR A O 1
ATOM 800 N N . PHE A 1 98 ? -3.686 -2.608 -7.653 1.00 90.31 98 PHE A N 1
ATOM 801 C CA . PHE A 1 98 ? -3.712 -3.639 -6.608 1.00 90.31 98 PHE A CA 1
ATOM 802 C C . PHE A 1 98 ? -4.019 -3.114 -5.197 1.00 90.31 98 PHE A C 1
ATOM 804 O O . PHE A 1 98 ? -4.295 -3.901 -4.290 1.00 90.31 98 PHE A O 1
ATOM 811 N N . PHE A 1 99 ? -4.020 -1.794 -5.007 1.00 88.06 99 PHE A N 1
ATOM 812 C CA . PHE A 1 99 ? -4.473 -1.153 -3.769 1.00 88.06 99 PHE A CA 1
ATOM 813 C C . PHE A 1 99 ? -5.955 -0.746 -3.833 1.00 88.06 99 PHE A C 1
ATOM 815 O O . PHE A 1 99 ? -6.499 -0.253 -2.847 1.00 88.06 99 PHE A O 1
ATOM 822 N N . SER A 1 100 ? -6.629 -0.951 -4.973 1.00 77.19 100 SER A N 1
ATOM 823 C CA . SER A 1 100 ? -8.050 -0.648 -5.142 1.00 77.19 100 SER A CA 1
ATOM 824 C C . SER A 1 100 ? -8.881 -1.937 -5.216 1.00 77.19 100 SER A C 1
ATOM 826 O O . SER A 1 100 ? -8.766 -2.685 -6.188 1.00 77.19 100 SER A O 1
ATOM 828 N N . PRO A 1 101 ? -9.771 -2.210 -4.243 1.00 62.00 101 PRO A N 1
ATOM 829 C CA . PRO A 1 101 ? -10.509 -3.477 -4.168 1.00 62.00 101 PRO A CA 1
ATOM 830 C C . PRO A 1 101 ? -11.529 -3.703 -5.302 1.00 62.00 101 PRO A C 1
ATOM 832 O O . PRO A 1 101 ? -12.097 -4.786 -5.397 1.00 62.00 101 PRO A O 1
ATOM 835 N N . ASN A 1 102 ? -11.759 -2.716 -6.178 1.00 63.62 102 ASN A N 1
ATOM 836 C CA . ASN A 1 102 ? -12.807 -2.754 -7.206 1.00 63.62 102 ASN A CA 1
ATOM 837 C C . ASN A 1 102 ? -12.283 -2.942 -8.643 1.00 63.62 102 ASN A C 1
ATOM 839 O O . ASN A 1 102 ? -13.060 -2.829 -9.596 1.00 63.62 102 ASN A O 1
ATOM 843 N N . TRP A 1 103 ? -10.989 -3.214 -8.838 1.00 65.75 103 TRP A N 1
ATOM 844 C CA . TRP A 1 103 ? -10.434 -3.413 -10.180 1.00 65.75 103 TRP A CA 1
ATOM 845 C C . TRP A 1 103 ? -10.636 -4.854 -10.680 1.00 65.75 103 TRP A C 1
ATOM 847 O O . TRP A 1 103 ? -10.338 -5.826 -9.984 1.00 65.75 103 TRP A O 1
ATOM 857 N N . ARG A 1 104 ? -11.129 -5.013 -11.919 1.00 63.84 104 ARG A N 1
ATOM 858 C CA . ARG A 1 104 ? -11.427 -6.326 -12.523 1.00 63.84 104 ARG A CA 1
ATOM 859 C C . ARG A 1 104 ? -10.179 -7.217 -12.581 1.00 63.84 104 ARG A C 1
ATOM 861 O O . ARG A 1 104 ? -9.207 -6.860 -13.236 1.00 63.84 104 ARG A O 1
ATOM 868 N N . GLY A 1 105 ? -10.253 -8.393 -11.955 1.00 67.19 105 GLY A N 1
ATOM 869 C CA . GLY A 1 105 ? -9.225 -9.440 -12.028 1.00 67.19 105 GLY A CA 1
ATOM 870 C C . GLY A 1 105 ? -8.254 -9.486 -10.846 1.00 67.19 105 GLY A C 1
ATOM 871 O O . GLY A 1 105 ? -7.540 -10.475 -10.704 1.00 67.19 105 GLY A O 1
ATOM 872 N N . ILE A 1 106 ? -8.263 -8.483 -9.961 1.00 78.81 106 ILE A N 1
ATOM 873 C CA . ILE A 1 106 ? -7.369 -8.450 -8.797 1.00 78.81 106 ILE A CA 1
ATOM 874 C C . ILE A 1 106 ? -7.935 -9.332 -7.691 1.00 78.81 106 ILE A C 1
ATOM 876 O O . ILE A 1 106 ? -8.926 -9.002 -7.043 1.00 78.81 106 ILE A O 1
ATOM 880 N N . THR A 1 107 ? -7.291 -10.474 -7.469 1.00 73.88 107 THR A N 1
ATOM 881 C CA . THR A 1 107 ? -7.700 -11.429 -6.428 1.00 73.88 107 THR A CA 1
ATOM 882 C C . THR A 1 107 ? -6.983 -11.195 -5.097 1.00 73.88 107 THR A C 1
ATOM 884 O O . THR A 1 107 ? -7.474 -11.627 -4.048 1.00 73.88 107 THR A O 1
ATOM 887 N N . GLN A 1 108 ? -5.853 -10.483 -5.108 1.00 81.75 108 GLN A N 1
ATOM 888 C CA . GLN A 1 108 ? -5.016 -10.248 -3.936 1.00 81.75 108 GLN A CA 1
ATOM 889 C C . GLN A 1 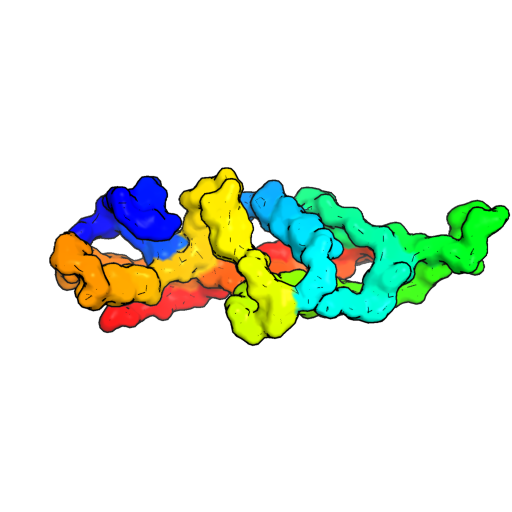108 ? -4.673 -8.761 -3.785 1.00 81.75 108 GLN A C 1
ATOM 891 O O . GLN A 1 108 ? -3.712 -8.275 -4.372 1.00 81.75 108 GLN A O 1
ATOM 896 N N . SER A 1 109 ? -5.456 -8.046 -2.969 1.00 85.06 109 SER A N 1
ATOM 897 C CA . SER A 1 109 ? -5.106 -6.685 -2.541 1.00 85.06 109 SER A CA 1
ATOM 898 C C . SER A 1 109 ? -3.920 -6.694 -1.576 1.00 85.06 109 SER A C 1
ATOM 900 O O . SER A 1 109 ? -3.558 -7.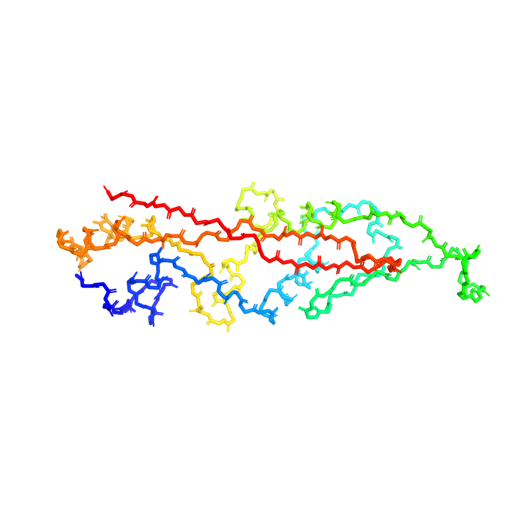743 -1.025 1.00 85.06 109 SER A O 1
ATOM 902 N N . PHE A 1 110 ? -3.348 -5.521 -1.306 1.00 85.62 110 PHE A N 1
ATOM 903 C CA . PHE A 1 110 ? -2.253 -5.409 -0.347 1.00 85.62 110 PHE A CA 1
ATOM 904 C C . PHE A 1 110 ? -2.651 -5.831 1.072 1.00 85.62 110 PHE A C 1
ATOM 906 O O . PHE A 1 110 ? -1.899 -6.543 1.736 1.00 85.62 110 PHE A O 1
ATOM 913 N N . GLU A 1 111 ? -3.859 -5.490 1.526 1.00 80.19 111 GLU A N 1
ATOM 914 C CA . GLU A 1 111 ? -4.381 -5.925 2.825 1.00 80.19 111 GLU A CA 1
ATOM 915 C C . GLU A 1 111 ? -4.470 -7.451 2.897 1.00 80.19 111 GLU A C 1
ATOM 917 O O . GLU A 1 111 ? -4.090 -8.053 3.905 1.00 80.19 111 GLU A O 1
ATOM 922 N N . ARG A 1 112 ? -4.932 -8.098 1.818 1.00 80.69 112 ARG A N 1
ATOM 923 C CA . ARG A 1 112 ? -5.017 -9.562 1.742 1.00 80.69 112 ARG A CA 1
ATOM 924 C C . ARG A 1 112 ? -3.630 -10.208 1.711 1.00 80.69 112 ARG A C 1
ATOM 926 O O . ARG A 1 112 ? -3.422 -11.235 2.360 1.00 80.69 112 ARG A O 1
ATOM 933 N N . PHE A 1 113 ? -2.684 -9.608 0.989 1.00 85.75 113 PHE A N 1
ATOM 934 C CA . PHE A 1 113 ? -1.291 -10.049 0.956 1.00 85.75 113 PHE A CA 1
ATOM 935 C C . PHE A 1 113 ? -0.652 -9.976 2.349 1.00 85.75 113 PHE A C 1
ATOM 937 O O . PHE A 1 113 ? -0.084 -10.953 2.831 1.00 85.75 113 PHE A O 1
ATOM 944 N N . ASN A 1 114 ? -0.819 -8.854 3.043 1.00 83.12 114 ASN A N 1
ATOM 945 C CA . ASN A 1 114 ? -0.269 -8.631 4.373 1.00 83.12 114 ASN A CA 1
ATOM 946 C C . ASN A 1 114 ? -0.776 -9.621 5.434 1.00 83.12 114 ASN A C 1
ATOM 948 O O . ASN A 1 114 ? 0.024 -10.147 6.210 1.00 83.12 114 ASN A O 1
ATOM 952 N N . ARG A 1 115 ? -2.077 -9.945 5.430 1.00 77.75 115 ARG A N 1
ATOM 953 C CA . ARG A 1 115 ? -2.654 -10.955 6.344 1.00 77.75 115 ARG A CA 1
ATOM 954 C C . ARG A 1 115 ? -1.981 -12.318 6.241 1.00 77.75 115 ARG A C 1
ATOM 956 O O . ARG A 1 115 ? -1.958 -13.059 7.213 1.00 77.75 115 ARG A O 1
ATOM 963 N N . SER A 1 116 ? -1.452 -12.648 5.067 1.00 75.25 116 SER A N 1
ATOM 964 C CA . SER A 1 116 ? -0.797 -13.935 4.824 1.00 75.25 116 SER A CA 1
ATOM 965 C C . SER A 1 116 ? 0.669 -13.951 5.277 1.00 75.25 116 SER A C 1
ATOM 967 O O . SER A 1 116 ? 1.275 -15.015 5.276 1.00 75.25 116 SER A O 1
ATOM 969 N N . ASN A 1 117 ? 1.246 -12.795 5.637 1.00 69.88 117 ASN A N 1
ATOM 970 C CA . ASN A 1 117 ? 2.683 -12.640 5.879 1.00 69.88 117 ASN A CA 1
ATOM 971 C C . ASN A 1 117 ? 3.020 -12.135 7.290 1.00 69.88 117 ASN A C 1
ATOM 973 O O . ASN A 1 117 ? 3.835 -12.750 7.969 1.00 69.88 117 ASN A O 1
ATOM 977 N N . LEU A 1 118 ? 2.448 -11.003 7.720 1.00 64.88 118 LEU A N 1
ATOM 978 C CA . LEU A 1 118 ? 2.958 -10.262 8.887 1.00 64.88 118 LEU A CA 1
ATOM 979 C C . LEU A 1 118 ? 1.883 -9.770 9.867 1.00 64.88 118 LEU A C 1
ATOM 981 O O . LEU A 1 118 ? 2.241 -9.261 10.923 1.00 64.88 118 LEU A O 1
ATOM 985 N N . SER A 1 119 ? 0.590 -9.942 9.566 1.00 64.19 119 SER A N 1
ATOM 986 C CA . SER A 1 119 ? -0.539 -9.582 10.449 1.00 64.19 119 SER A CA 1
ATOM 987 C C . SER A 1 119 ? -0.438 -8.195 11.117 1.00 64.19 119 SER A C 1
ATOM 989 O O . SER A 1 119 ? -0.916 -8.017 12.232 1.00 64.19 119 SER A O 1
ATOM 991 N N . THR A 1 120 ? 0.165 -7.196 10.463 1.00 69.00 120 THR A N 1
ATOM 992 C CA . THR A 1 120 ? 0.196 -5.804 10.957 1.00 69.00 120 THR A CA 1
ATOM 993 C C . THR A 1 120 ? -0.932 -4.975 10.340 1.00 69.00 120 THR A C 1
ATOM 995 O O . THR A 1 120 ? -1.461 -5.329 9.292 1.00 69.00 120 THR A O 1
ATOM 998 N N . VAL A 1 121 ? -1.341 -3.859 10.949 1.00 72.31 121 VAL A N 1
ATOM 999 C CA . VAL A 1 121 ? -2.349 -2.969 10.339 1.00 72.31 121 VAL A CA 1
ATOM 1000 C C . VAL A 1 121 ? -1.653 -1.943 9.455 1.00 72.31 121 VAL A C 1
ATOM 1002 O O . VAL A 1 121 ? -0.952 -1.062 9.940 1.00 72.31 121 VAL A O 1
ATOM 1005 N N . ILE A 1 122 ? -1.843 -2.062 8.144 1.00 76.06 122 ILE A N 1
ATOM 1006 C CA . ILE A 1 122 ? -1.164 -1.244 7.127 1.00 76.06 122 ILE A CA 1
ATOM 1007 C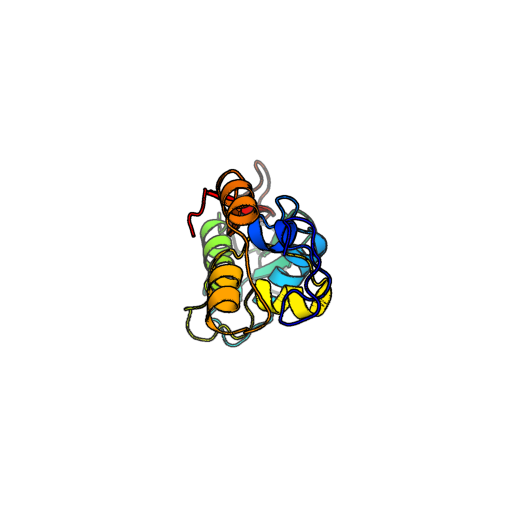 C . ILE A 1 122 ? -1.914 0.053 6.805 1.00 76.06 122 ILE A C 1
ATOM 1009 O O . ILE A 1 122 ? -1.319 1.040 6.386 1.00 76.06 122 ILE A O 1
ATOM 1013 N N . GLY A 1 123 ? -3.219 0.065 7.035 1.00 82.50 123 GLY A N 1
ATOM 1014 C CA . GLY A 1 123 ? -4.040 1.261 7.026 1.00 82.50 123 GLY A CA 1
ATOM 1015 C C . GLY A 1 123 ? -5.134 1.091 8.063 1.00 82.50 123 GLY A C 1
ATOM 1016 O O . GLY A 1 123 ? -5.649 -0.017 8.214 1.00 82.50 123 GLY A O 1
ATOM 1017 N N . GLY A 1 124 ? -5.443 2.158 8.792 1.00 89.19 124 GLY A N 1
ATOM 1018 C CA . GLY A 1 124 ? -6.506 2.149 9.784 1.00 89.19 124 GLY A CA 1
ATOM 1019 C C . GLY A 1 124 ? -7.821 1.722 9.143 1.00 89.19 124 GLY A C 1
ATOM 1020 O O . GLY A 1 124 ? -8.104 2.102 8.00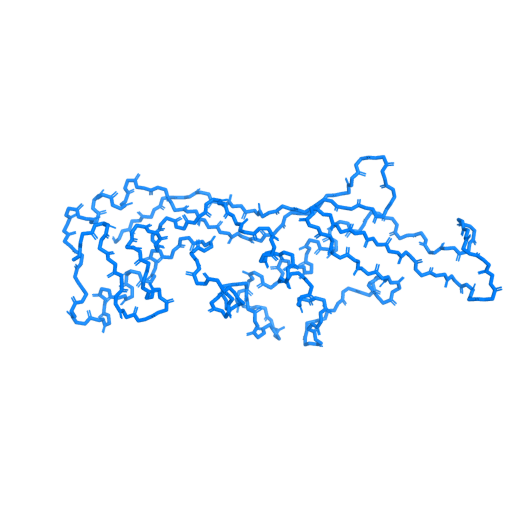5 1.00 89.19 124 GLY A O 1
ATOM 1021 N N . ASP A 1 125 ? -8.594 0.912 9.857 1.00 90.69 125 ASP A N 1
ATOM 1022 C CA . ASP A 1 125 ? -9.888 0.365 9.446 1.00 90.69 125 ASP A CA 1
ATOM 1023 C C . ASP A 1 125 ? -10.944 0.629 10.541 1.00 90.69 125 ASP A C 1
ATOM 1025 O O . ASP A 1 125 ? -11.423 -0.294 11.208 1.00 90.69 125 ASP A O 1
ATOM 1029 N N . PRO A 1 126 ? -11.295 1.905 10.796 1.00 93.75 126 PRO A N 1
ATOM 1030 C CA . PRO A 1 126 ? -12.381 2.249 11.707 1.00 93.75 126 PRO A CA 1
ATOM 1031 C C . PRO A 1 126 ? -13.744 1.712 11.237 1.00 93.75 126 PRO A C 1
ATOM 1033 O O . PRO A 1 126 ? -14.617 1.447 12.066 1.00 93.75 126 PRO A O 1
ATOM 1036 N N . GLU A 1 127 ? -13.940 1.483 9.934 1.00 92.69 127 GLU A N 1
ATOM 1037 C CA . GLU A 1 127 ? -15.155 0.866 9.397 1.00 92.69 127 GLU A CA 1
ATOM 1038 C C . GLU A 1 127 ? -15.351 -0.560 9.918 1.00 92.69 127 GLU A C 1
ATOM 1040 O O . GLU A 1 127 ? -16.480 -0.950 10.229 1.00 92.69 127 GLU A O 1
ATOM 1045 N N . TYR A 1 128 ? -14.269 -1.324 10.090 1.00 91.31 128 TYR A N 1
ATOM 1046 C CA . TYR A 1 128 ? -14.332 -2.629 10.742 1.00 91.31 128 TYR A CA 1
ATOM 1047 C C . TYR A 1 128 ? -14.843 -2.541 12.185 1.00 91.31 128 TYR A C 1
ATOM 1049 O O . TYR A 1 128 ? -15.582 -3.421 12.626 1.00 91.31 128 TYR A O 1
ATOM 1057 N N . LEU A 1 129 ? -14.520 -1.473 12.920 1.00 93.31 129 LEU A N 1
ATOM 1058 C CA . LEU A 1 129 ? -15.022 -1.265 14.283 1.00 93.31 129 LEU A CA 1
ATOM 1059 C C . LEU A 1 129 ? -16.524 -0.942 14.298 1.00 93.31 129 LEU A C 1
ATOM 1061 O O . LEU A 1 129 ? -17.255 -1.432 15.166 1.00 93.31 129 LEU A O 1
ATOM 1065 N N . ILE A 1 130 ? -17.005 -0.169 13.315 1.00 93.38 130 ILE A N 1
ATOM 1066 C CA . ILE A 1 130 ? -18.446 0.044 13.103 1.00 93.38 130 ILE A CA 1
ATOM 1067 C C . ILE A 1 130 ? -19.133 -1.285 12.804 1.00 93.38 130 ILE A C 1
ATOM 1069 O O . ILE A 1 130 ? -20.177 -1.581 13.384 1.00 93.38 130 ILE A O 1
ATOM 1073 N N . TRP A 1 131 ? -18.562 -2.080 11.899 1.00 93.62 131 TRP A N 1
ATOM 1074 C CA . TRP A 1 131 ? -19.096 -3.390 11.547 1.00 93.62 131 TRP A CA 1
ATOM 1075 C C . TRP A 1 131 ? -19.143 -4.316 12.769 1.00 93.62 131 TRP A C 1
ATOM 1077 O O . TRP A 1 131 ? -20.192 -4.889 13.051 1.00 93.62 131 TRP A O 1
ATOM 1087 N N . CYS A 1 132 ? -18.072 -4.376 13.569 1.00 92.56 132 CYS A N 1
ATOM 1088 C CA . CYS A 1 132 ? -18.048 -5.164 14.803 1.00 92.56 132 CYS A CA 1
ATOM 1089 C C . CYS A 1 132 ? -19.140 -4.723 15.783 1.00 92.56 132 CYS A C 1
ATOM 1091 O O . CYS A 1 132 ? -19.819 -5.570 16.348 1.00 92.56 132 CYS A O 1
ATOM 1093 N N . SER A 1 133 ? -19.362 -3.413 15.930 1.00 91.88 133 SER A N 1
ATOM 1094 C CA . SER A 1 133 ? -20.410 -2.867 16.810 1.00 91.88 133 SER A CA 1
ATOM 1095 C C . SER A 1 133 ? -21.832 -3.231 16.370 1.00 91.88 133 SER A C 1
ATOM 1097 O O . SER A 1 133 ? -22.760 -3.124 17.167 1.00 91.88 133 SER A O 1
ATOM 1099 N N . LYS A 1 134 ? -22.021 -3.612 15.101 1.00 91.75 134 LYS A N 1
ATOM 1100 C CA . LYS A 1 134 ? -23.317 -4.016 14.539 1.00 91.75 134 LYS A CA 1
ATOM 1101 C C . LYS A 1 134 ? -23.505 -5.530 14.554 1.00 91.75 134 LYS A C 1
ATOM 1103 O O . LYS A 1 134 ? -24.593 -5.996 14.873 1.00 91.75 134 LYS A O 1
ATOM 1108 N N . GLU A 1 135 ? -22.458 -6.280 14.216 1.00 93.75 135 GLU A N 1
ATOM 1109 C CA . GLU A 1 135 ? -22.560 -7.716 13.932 1.00 93.75 135 GLU A CA 1
ATOM 1110 C C . GLU A 1 135 ? -22.066 -8.618 15.070 1.00 93.75 135 GLU A C 1
ATOM 1112 O O . GLU A 1 135 ? -22.476 -9.775 15.162 1.00 93.75 135 GLU A O 1
ATOM 1117 N N . ILE A 1 136 ? -21.189 -8.127 15.950 1.00 92.12 136 ILE A N 1
ATOM 1118 C CA . ILE A 1 136 ? -20.586 -8.935 17.016 1.00 92.12 136 ILE A CA 1
ATOM 1119 C C . ILE A 1 136 ? -21.225 -8.556 18.352 1.00 92.12 136 ILE A C 1
ATOM 1121 O O . ILE A 1 136 ? -20.920 -7.512 18.919 1.00 92.12 136 ILE A O 1
ATOM 1125 N N . GLN A 1 137 ? -22.095 -9.426 18.875 1.00 88.19 137 GLN A N 1
ATOM 1126 C CA . GLN A 1 137 ? -22.886 -9.154 20.089 1.00 88.19 137 GLN A CA 1
ATOM 1127 C C . GLN A 1 137 ? -22.044 -8.756 21.309 1.00 88.19 137 GLN A C 1
ATOM 1129 O O . GLN A 1 137 ? -22.449 -7.895 22.084 1.00 88.19 137 GLN A O 1
ATOM 1134 N N . GLU A 1 138 ? -20.874 -9.369 21.482 1.00 87.38 138 GLU A N 1
ATOM 1135 C CA . GLU A 1 138 ? -19.989 -9.113 22.625 1.00 87.38 138 GLU A CA 1
ATOM 1136 C C . GLU A 1 138 ? -19.062 -7.905 22.405 1.00 87.38 138 GLU A C 1
ATOM 1138 O O . GLU A 1 138 ? -18.393 -7.444 23.332 1.00 87.38 138 GLU A O 1
ATOM 1143 N N . PHE A 1 139 ? -19.030 -7.342 21.193 1.00 92.81 139 PHE A N 1
ATOM 1144 C CA . PHE A 1 139 ? -18.212 -6.178 20.887 1.00 92.81 139 PHE A CA 1
ATOM 1145 C C . PHE A 1 139 ? -18.984 -4.895 21.191 1.00 92.81 139 PHE A C 1
ATOM 1147 O O . PHE A 1 139 ? -19.892 -4.495 20.469 1.00 92.81 139 PHE A O 1
ATOM 1154 N N . THR A 1 140 ? -18.603 -4.209 22.268 1.00 90.62 140 THR A N 1
ATOM 1155 C CA . THR A 1 140 ? -19.188 -2.911 22.634 1.00 90.62 140 THR A CA 1
ATOM 1156 C C . THR A 1 140 ? -18.102 -1.864 22.850 1.00 90.62 140 THR A C 1
ATOM 1158 O O . THR A 1 140 ? -17.212 -2.037 23.688 1.00 90.62 140 THR A O 1
ATOM 1161 N N . LEU A 1 141 ? -18.205 -0.745 22.131 1.00 91.12 141 LEU A N 1
ATOM 1162 C CA . LEU A 1 141 ? -17.409 0.462 22.359 1.00 91.12 141 LEU A CA 1
ATOM 1163 C C . LEU A 1 141 ? -18.168 1.397 23.295 1.00 91.12 141 LEU A C 1
ATOM 1165 O O . LEU A 1 141 ? -19.253 1.870 22.949 1.00 91.12 141 LEU A O 1
ATOM 1169 N N . ASN A 1 142 ? -17.607 1.661 24.475 1.00 91.69 142 ASN A N 1
ATOM 1170 C CA . ASN A 1 142 ? -18.186 2.647 25.383 1.00 91.69 142 ASN A CA 1
ATOM 1171 C C . ASN A 1 142 ? -17.973 4.072 24.826 1.00 91.69 142 ASN A C 1
ATOM 1173 O O . ASN A 1 142 ? -17.105 4.293 23.978 1.00 91.69 142 ASN A O 1
ATOM 1177 N N . SER A 1 143 ? -18.775 5.037 25.286 1.00 92.75 143 SER A N 1
ATOM 1178 C CA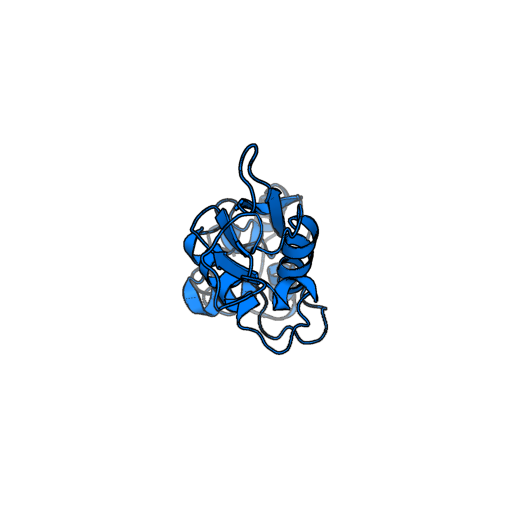 . SER A 1 143 ? -18.724 6.412 24.767 1.00 92.75 143 SER A CA 1
ATOM 1179 C C . SER A 1 143 ? -17.356 7.064 24.956 1.00 92.75 143 SER A C 1
ATOM 1181 O O . SER A 1 143 ? -16.879 7.734 24.051 1.00 92.75 143 SER A O 1
ATOM 1183 N N . GLN A 1 144 ? -16.687 6.803 26.083 1.00 94.81 144 GLN A N 1
ATOM 1184 C CA . GLN A 1 144 ? -15.359 7.351 26.347 1.00 94.81 144 GLN A CA 1
ATOM 1185 C C . GLN A 1 144 ? -14.333 6.873 25.308 1.00 94.81 144 GLN A C 1
ATOM 1187 O O . GLN A 1 144 ? -13.582 7.678 24.769 1.00 94.81 144 GLN A O 1
ATOM 1192 N N . THR A 1 145 ? -14.319 5.580 24.985 1.00 95.06 145 THR A N 1
ATOM 1193 C CA . THR A 1 145 ? -13.416 5.013 23.979 1.00 95.06 145 THR A CA 1
ATOM 1194 C C . THR A 1 145 ? -13.722 5.559 22.589 1.00 95.06 145 THR A C 1
ATOM 1196 O O . THR A 1 145 ? -12.790 5.838 21.846 1.00 95.06 145 THR A O 1
ATOM 1199 N N . LYS A 1 146 ? -14.996 5.781 22.236 1.00 94.44 146 LYS A N 1
ATOM 1200 C CA . LYS A 1 146 ? -15.340 6.461 20.974 1.00 94.44 146 LYS A CA 1
ATOM 1201 C C . LYS A 1 146 ? -14.753 7.872 20.930 1.00 94.44 146 LYS A C 1
ATOM 1203 O O . LYS A 1 146 ? -14.018 8.181 20.000 1.00 94.44 146 LYS A O 1
ATOM 1208 N N . ASP A 1 147 ? -14.977 8.671 21.973 1.00 94.75 147 ASP A N 1
ATOM 1209 C CA . ASP A 1 147 ? -14.449 10.038 22.066 1.00 94.75 147 ASP A CA 1
ATOM 1210 C C . ASP A 1 147 ? -12.911 10.083 22.020 1.00 94.75 147 ASP A C 1
ATOM 1212 O O . ASP A 1 147 ? -12.319 11.046 21.530 1.00 94.75 147 ASP A O 1
ATOM 1216 N N . GLU A 1 148 ? -12.238 9.074 22.578 1.00 95.44 148 GLU A N 1
ATOM 1217 C CA . GLU A 1 148 ? -10.782 8.926 22.500 1.00 95.44 148 GLU A CA 1
ATOM 1218 C C . GLU A 1 148 ? -10.324 8.597 21.076 1.00 95.44 148 GLU A C 1
ATOM 1220 O O . GLU A 1 148 ? -9.381 9.220 20.587 1.00 95.44 148 GLU A O 1
ATOM 1225 N N . LEU A 1 149 ? -11.004 7.676 20.390 1.00 95.06 149 LEU A N 1
ATOM 1226 C CA . LEU A 1 149 ? -10.675 7.287 19.018 1.00 95.06 149 LEU A CA 1
ATOM 1227 C C . LEU A 1 149 ? -10.892 8.426 18.024 1.00 95.06 149 LEU A C 1
ATOM 1229 O O . LEU A 1 149 ? -10.021 8.677 17.197 1.00 95.06 149 LEU A O 1
ATOM 1233 N N . GLU A 1 150 ? -11.990 9.170 18.126 1.00 95.50 150 GLU A N 1
ATOM 1234 C CA . GLU A 1 150 ? -12.293 10.276 17.202 1.00 95.50 150 GLU A CA 1
ATOM 1235 C C . GLU A 1 150 ? -11.260 11.416 17.262 1.00 95.50 150 GLU A C 1
ATOM 1237 O O . GLU A 1 150 ? -11.101 12.178 16.307 1.00 95.50 150 GLU A O 1
ATOM 1242 N N . LYS A 1 151 ? -10.499 11.516 18.361 1.00 95.25 151 LYS A N 1
ATOM 1243 C CA . LYS A 1 151 ? -9.371 12.456 18.499 1.00 95.25 151 LYS A CA 1
ATOM 1244 C C . LYS A 1 151 ? -8.096 11.961 17.819 1.00 95.25 151 LYS A C 1
ATOM 1246 O O . LYS A 1 151 ? -7.171 12.751 17.612 1.00 95.25 151 LYS A O 1
ATOM 1251 N N . LEU A 1 152 ? -8.016 10.672 17.500 1.00 95.12 152 LEU A N 1
ATOM 1252 C CA . LEU A 1 152 ? -6.866 10.071 16.847 1.00 95.12 152 LEU A CA 1
ATOM 1253 C C . LEU A 1 152 ? -6.952 10.203 15.331 1.00 95.12 152 LEU A C 1
ATOM 1255 O O . LEU A 1 152 ? -8.012 10.157 14.710 1.00 95.12 152 LEU A O 1
ATOM 1259 N N . GLN A 1 153 ? -5.772 10.329 14.742 1.00 95.31 153 GLN A N 1
ATOM 1260 C CA . GLN A 1 153 ? -5.592 10.293 13.305 1.00 95.31 153 GLN A CA 1
ATOM 1261 C C . GLN A 1 153 ? -5.681 8.857 12.790 1.00 95.31 153 GLN A C 1
ATOM 1263 O O . GLN A 1 153 ? -5.089 7.943 13.369 1.00 95.31 153 GLN A O 1
ATOM 1268 N N . VAL A 1 154 ? -6.389 8.700 11.676 1.00 95.19 154 VAL A N 1
ATOM 1269 C CA . VAL A 1 154 ? -6.480 7.473 10.889 1.00 95.19 154 VAL A CA 1
ATOM 1270 C C . VAL A 1 154 ? -5.532 7.596 9.704 1.00 95.19 154 VAL A C 1
ATOM 1272 O O . VAL A 1 154 ? -5.615 8.540 8.915 1.00 95.19 154 VAL A O 1
ATOM 1275 N N . HIS A 1 155 ? -4.626 6.637 9.567 1.00 93.56 155 HIS A N 1
ATOM 1276 C CA . HIS A 1 155 ? -3.649 6.576 8.490 1.00 93.56 155 HIS A CA 1
ATOM 1277 C C . HIS A 1 155 ? -4.101 5.554 7.456 1.00 93.56 155 HIS A C 1
ATOM 1279 O O . HIS A 1 155 ? -4.128 4.357 7.715 1.00 93.56 155 HIS A O 1
ATOM 1285 N N . ARG A 1 156 ? -4.458 6.014 6.260 1.00 90.50 156 ARG A N 1
ATOM 1286 C CA . ARG A 1 156 ? -4.883 5.155 5.153 1.00 90.50 156 ARG A CA 1
ATOM 1287 C C . ARG A 1 156 ? -3.768 5.019 4.141 1.00 90.50 156 ARG A C 1
ATOM 1289 O O . ARG A 1 156 ? -3.352 6.017 3.550 1.00 90.50 156 ARG A O 1
ATOM 1296 N N . LEU A 1 157 ? -3.364 3.792 3.849 1.00 90.38 157 LEU A N 1
ATOM 1297 C CA . LEU A 1 157 ? -2.569 3.533 2.661 1.00 90.38 157 LEU A CA 1
ATOM 1298 C C . LEU A 1 157 ? -3.455 3.670 1.414 1.00 90.38 157 LEU A C 1
ATOM 1300 O O . LEU A 1 157 ? -4.522 3.068 1.332 1.00 90.38 157 LEU A O 1
ATOM 1304 N N . LYS A 1 158 ? -3.033 4.499 0.458 1.00 90.38 158 LYS A N 1
ATOM 1305 C CA . LYS A 1 158 ? -3.765 4.753 -0.796 1.00 90.38 158 LYS A CA 1
ATOM 1306 C C . LYS A 1 158 ? -3.084 4.166 -2.032 1.00 90.38 158 LYS A C 1
ATOM 1308 O O . LYS A 1 158 ? -3.681 4.178 -3.102 1.00 90.38 158 LYS A O 1
ATOM 1313 N N . GLY A 1 159 ? -1.860 3.669 -1.886 1.00 93.62 159 GLY A N 1
ATOM 1314 C CA . GLY A 1 159 ? -1.064 3.116 -2.973 1.00 93.62 159 GLY A CA 1
ATOM 1315 C C . GLY A 1 159 ? 0.410 3.443 -2.805 1.00 93.62 159 GLY A C 1
ATOM 1316 O O . GLY A 1 159 ? 0.888 3.651 -1.687 1.00 93.62 159 GLY A O 1
ATOM 1317 N N . ILE A 1 160 ? 1.113 3.530 -3.924 1.00 95.69 160 ILE A N 1
ATOM 1318 C CA . ILE A 1 160 ? 2.498 3.967 -4.013 1.00 95.69 160 ILE A CA 1
ATOM 1319 C C . ILE A 1 160 ? 2.636 5.167 -4.949 1.00 95.69 160 ILE A C 1
ATOM 1321 O O . ILE A 1 160 ? 1.856 5.335 -5.890 1.00 95.69 160 ILE A O 1
ATOM 1325 N N . SER A 1 161 ? 3.647 5.988 -4.692 1.00 96.62 161 SER A N 1
ATOM 1326 C CA . SER A 1 161 ? 4.201 6.911 -5.671 1.00 96.62 161 SER A CA 1
ATOM 1327 C C . SER A 1 161 ? 5.432 6.284 -6.307 1.00 96.62 161 SER A C 1
ATOM 1329 O O . SER A 1 161 ? 6.166 5.550 -5.637 1.00 96.62 161 SER A O 1
ATOM 1331 N N . VAL A 1 162 ? 5.647 6.567 -7.589 1.00 97.06 162 VAL A N 1
ATOM 1332 C CA . VAL A 1 162 ? 6.851 6.165 -8.321 1.00 97.06 162 VAL A CA 1
ATOM 1333 C C . VAL A 1 162 ? 7.409 7.387 -9.033 1.00 97.06 162 VAL A C 1
ATOM 1335 O O . VAL A 1 162 ? 6.687 8.080 -9.744 1.00 97.06 162 VAL A O 1
ATOM 1338 N N . GLU A 1 163 ? 8.696 7.653 -8.842 1.00 96.19 163 GLU A N 1
ATOM 1339 C CA . GLU A 1 163 ? 9.389 8.805 -9.420 1.00 96.19 163 GLU A CA 1
ATOM 1340 C C . GLU A 1 163 ? 10.707 8.347 -10.039 1.00 96.19 163 GLU A C 1
ATOM 1342 O O . GLU A 1 163 ? 11.415 7.525 -9.457 1.00 96.19 163 GLU A O 1
ATOM 1347 N N . GLN A 1 164 ? 11.057 8.865 -11.217 1.00 93.94 164 GLN A N 1
ATOM 1348 C CA . GLN A 1 164 ? 12.366 8.589 -11.804 1.00 93.94 164 GLN A CA 1
ATOM 1349 C C . GLN A 1 164 ? 13.462 9.189 -10.919 1.00 93.94 164 GLN A C 1
ATOM 1351 O O . GLN A 1 164 ? 13.374 10.347 -10.508 1.00 93.94 164 GLN A O 1
ATOM 1356 N N . ARG A 1 165 ? 14.509 8.410 -10.638 1.00 91.50 165 ARG A N 1
ATOM 1357 C CA . ARG A 1 165 ? 15.659 8.897 -9.880 1.00 91.50 165 ARG A CA 1
ATOM 1358 C C . ARG A 1 165 ? 16.419 9.931 -10.711 1.00 91.50 165 ARG A C 1
ATOM 1360 O O . ARG A 1 165 ? 16.827 9.663 -11.841 1.00 91.50 165 ARG A O 1
ATOM 1367 N N . GLU A 1 166 ? 16.634 11.108 -10.133 1.00 86.94 166 GLU A N 1
ATOM 1368 C CA . GLU A 1 166 ? 17.348 12.203 -10.789 1.00 86.94 166 GLU A CA 1
ATOM 1369 C C . GLU A 1 166 ? 18.759 11.769 -11.211 1.00 86.94 166 GLU A C 1
ATOM 1371 O O . GLU A 1 166 ? 19.523 11.241 -10.406 1.00 86.94 166 GLU A O 1
ATOM 1376 N N . GLY A 1 167 ? 19.097 11.973 -12.487 1.00 80.19 167 GLY A N 1
ATOM 1377 C CA . GLY A 1 167 ? 20.405 11.617 -13.043 1.00 80.19 167 GLY A CA 1
ATOM 1378 C C . GLY A 1 167 ? 20.586 10.142 -13.423 1.00 80.19 167 GLY A C 1
ATOM 1379 O O . GLY A 1 167 ? 21.642 9.799 -13.949 1.00 80.19 167 GLY A O 1
ATOM 1380 N N . TYR A 1 168 ? 19.578 9.281 -13.225 1.00 79.31 168 TYR A N 1
ATOM 1381 C CA . TYR A 1 168 ? 19.636 7.863 -13.593 1.00 79.31 168 TYR A CA 1
ATOM 1382 C C . TYR A 1 168 ? 18.613 7.524 -14.680 1.00 79.31 168 TYR A C 1
ATOM 1384 O O . TYR A 1 168 ? 17.427 7.860 -14.604 1.00 79.31 168 TYR A O 1
ATOM 1392 N N . GLN A 1 169 ? 19.077 6.816 -15.707 1.00 79.75 169 GLN A N 1
ATOM 1393 C CA . GLN A 1 169 ? 18.194 6.201 -16.691 1.00 79.75 169 GLN A CA 1
ATOM 1394 C C . GLN A 1 169 ? 17.647 4.893 -16.114 1.00 79.75 169 GLN A C 1
ATOM 1396 O O . GLN A 1 169 ? 18.375 4.158 -15.454 1.00 79.75 169 GLN A O 1
ATOM 1401 N N . ASN A 1 170 ? 16.359 4.630 -16.342 1.00 85.50 170 ASN A N 1
ATOM 1402 C CA . ASN A 1 170 ? 15.687 3.371 -16.001 1.00 85.50 170 ASN A CA 1
ATOM 1403 C C . ASN A 1 170 ? 15.674 2.974 -14.509 1.00 85.50 170 ASN A C 1
ATOM 1405 O O . ASN A 1 170 ? 15.337 1.840 -14.183 1.00 85.50 170 ASN A O 1
ATOM 1409 N N . SER A 1 171 ? 15.984 3.900 -13.600 1.00 91.06 171 SER A N 1
ATOM 1410 C CA . SER A 1 171 ? 15.897 3.683 -12.154 1.00 91.06 171 SER A CA 1
ATOM 1411 C C . SER A 1 171 ? 14.842 4.599 -11.544 1.00 91.06 171 SER A C 1
ATOM 1413 O O . SER A 1 171 ? 14.797 5.800 -11.828 1.00 91.06 171 SER A O 1
ATOM 1415 N N . TYR A 1 172 ? 13.986 4.027 -10.704 1.00 95.00 172 TYR A N 1
ATOM 1416 C CA . TYR A 1 172 ? 12.825 4.691 -10.125 1.00 95.00 172 TYR A CA 1
ATOM 1417 C C . TYR A 1 172 ? 12.778 4.459 -8.620 1.00 95.00 172 TYR A C 1
ATOM 1419 O O . TYR A 1 172 ? 13.043 3.361 -8.147 1.00 95.00 172 TYR A O 1
ATOM 1427 N N . VAL A 1 173 ? 12.402 5.474 -7.854 1.00 96.12 173 VAL A N 1
ATOM 1428 C CA . VAL A 1 173 ? 12.169 5.373 -6.411 1.00 96.12 173 VAL A CA 1
ATOM 1429 C C . VAL A 1 173 ? 10.680 5.178 -6.169 1.00 96.12 173 VAL A C 1
ATOM 1431 O O . VAL A 1 173 ? 9.866 5.848 -6.804 1.00 96.12 173 VAL A O 1
ATOM 1434 N N . TYR A 1 174 ? 10.316 4.302 -5.225 1.00 96.06 174 TYR A N 1
ATOM 1435 C CA . TYR A 1 174 ? 8.917 4.097 -4.847 1.00 96.06 174 TYR A CA 1
ATOM 1436 C C . TYR A 1 174 ? 8.656 4.262 -3.345 1.00 96.06 174 TYR A C 1
ATOM 1438 O O . TYR A 1 174 ? 9.445 3.867 -2.474 1.00 96.06 174 TYR A O 1
ATOM 1446 N N . LYS A 1 175 ? 7.518 4.875 -3.006 1.00 94.44 175 LYS A N 1
ATOM 1447 C CA . LYS A 1 175 ? 7.133 5.173 -1.615 1.00 94.44 175 LYS A CA 1
ATOM 1448 C C . LYS A 1 175 ? 5.643 4.923 -1.391 1.00 94.44 175 LYS A C 1
ATOM 1450 O O . LYS A 1 175 ? 4.860 5.178 -2.298 1.00 94.44 175 LYS A O 1
ATOM 1455 N N . PRO A 1 176 ? 5.225 4.445 -0.206 1.00 93.81 176 PRO A N 1
ATOM 1456 C CA . PRO A 1 176 ? 3.806 4.349 0.115 1.00 93.81 176 PRO A CA 1
ATOM 1457 C C . PRO A 1 176 ? 3.180 5.748 0.187 1.00 93.81 176 PRO A C 1
ATOM 1459 O O . PRO A 1 176 ? 3.768 6.672 0.748 1.00 93.81 176 PRO A O 1
ATOM 1462 N N . ILE A 1 177 ? 1.968 5.890 -0.345 1.00 93.88 177 ILE A N 1
ATOM 1463 C CA . ILE A 1 177 ? 1.150 7.097 -0.208 1.00 93.88 177 ILE A CA 1
ATOM 1464 C C . ILE A 1 177 ? 0.222 6.890 0.981 1.00 93.88 177 ILE A C 1
ATOM 1466 O O . ILE A 1 177 ? -0.753 6.141 0.892 1.00 93.88 177 ILE A O 1
ATOM 1470 N N . ILE A 1 178 ? 0.514 7.567 2.089 1.00 92.69 178 ILE A N 1
ATOM 1471 C CA . ILE A 1 178 ? -0.312 7.523 3.295 1.00 92.69 178 ILE A CA 1
ATOM 1472 C C . ILE A 1 178 ? -1.101 8.820 3.405 1.00 92.69 178 ILE A C 1
ATOM 1474 O O . ILE A 1 178 ? -0.532 9.912 3.415 1.00 92.69 178 ILE A O 1
ATOM 1478 N N . ARG A 1 179 ? -2.424 8.697 3.495 1.00 92.81 179 ARG A N 1
ATOM 1479 C CA . ARG A 1 179 ? -3.325 9.812 3.766 1.00 92.81 179 ARG A CA 1
ATOM 1480 C C . ARG A 1 179 ? -3.748 9.765 5.222 1.00 92.81 179 ARG A C 1
ATOM 1482 O O . ARG A 1 179 ? -4.279 8.756 5.674 1.00 92.81 179 ARG A O 1
ATOM 1489 N N . THR A 1 180 ? -3.565 10.878 5.914 1.00 93.62 180 THR A N 1
ATOM 1490 C CA . THR A 1 180 ? -4.060 11.052 7.276 1.00 93.62 180 THR A CA 1
ATOM 1491 C C . THR A 1 180 ? -5.411 11.756 7.255 1.00 93.62 180 THR A C 1
ATOM 1493 O O . THR A 1 180 ? -5.570 12.783 6.594 1.00 93.62 180 THR A O 1
ATOM 1496 N N . GLU A 1 181 ? -6.380 11.199 7.969 1.00 94.56 181 GLU A N 1
ATOM 1497 C CA . GLU A 1 181 ? -7.731 11.738 8.116 1.00 94.56 181 GLU A CA 1
ATOM 1498 C C . GLU A 1 181 ? -8.260 11.512 9.539 1.00 94.56 181 GLU A C 1
ATOM 1500 O O . GLU A 1 181 ? -7.619 10.846 10.350 1.00 94.56 181 GLU A O 1
ATOM 1505 N N . TYR A 1 182 ? -9.413 12.100 9.848 1.00 93.88 182 TYR A N 1
ATOM 1506 C CA . TYR A 1 182 ? -10.153 11.851 11.085 1.00 93.88 182 TYR A CA 1
ATOM 1507 C C . TYR A 1 182 ? -11.431 11.087 10.751 1.00 93.88 182 TYR A C 1
ATOM 1509 O O . TYR A 1 182 ? -11.975 11.241 9.655 1.00 93.88 182 TYR A O 1
ATOM 1517 N N . PHE A 1 183 ? -11.902 10.277 11.694 1.00 94.12 183 PHE A N 1
ATOM 1518 C CA . PHE A 1 183 ? -13.095 9.456 11.542 1.00 94.12 183 PHE A CA 1
ATOM 1519 C C . PHE A 1 183 ? -14.062 9.712 12.701 1.00 94.12 183 PHE A C 1
ATOM 1521 O O . PHE A 1 183 ? -13.623 9.975 13.816 1.00 94.12 183 PHE A O 1
ATOM 1528 N N . GLN A 1 184 ? -15.363 9.659 12.418 1.00 91.56 184 GLN A N 1
ATOM 1529 C CA . GLN A 1 184 ? -16.444 9.833 13.393 1.00 91.56 184 GLN A CA 1
ATOM 1530 C C . GLN A 1 184 ? -17.366 8.611 13.345 1.00 91.56 184 GLN A C 1
ATOM 1532 O O . GLN A 1 184 ? -17.660 8.121 12.250 1.00 91.56 184 GLN A O 1
ATOM 1537 N N . PHE A 1 185 ? -17.765 8.109 14.516 1.00 85.31 185 PHE A N 1
ATOM 1538 C CA . PHE A 1 185 ? -18.552 6.881 14.684 1.00 85.31 185 PHE A CA 1
ATOM 1539 C C . PHE A 1 185 ? -20.064 7.065 14.516 1.00 85.31 185 PHE A C 1
ATOM 1541 O O . PHE A 1 185 ? -20.591 8.171 14.762 1.00 85.31 185 PHE A O 1
#

pLDDT: mean 87.28, std 8.29, range [62.0, 97.06]

Foldseek 3Di:
DAQQDADCDDLLHRHGNVCQAAPDPDPDLVLVLVLLVVLVVQPQQDADPLCVQWDWDRDSFKIFIAGHFQDPVDDDDPVRGDQSDDCQVSSQVSQLLLCDPPRPRNPHHSSNSCSVPPSGGHWHDVVVLVVCCVPPPPRDDDPVRQVVSQPDKTKGFNGKGWAADPPDGRMIGIDTDIDIDGDHD